Protein AF-A0A9E2LKK1-F1 (afdb_monomer_lite)

Foldseek 3Di:
DVVVVVVVVLLVVLLVLLCVLLVHDFDPLLSSQLQEDPALCVVVVHHHLQVLLVLLLVLLLVLQLVVVCLVPVPDDPVVSVVSSVVLLDLVNQLVLLVVSVNVSSHDDDPPCVPPHSRSSSSSSSSLSRQCVGPHSVSSNVSCCVSPSDPDDQDFPPNVFDVVLLVVLVVVPDVQAQQFLLLLLQLLLQVPPDDSVLSVLLSVQLCVVVVHDSNDYDWLVNCLVPPLPDDLVCQCCPRRNHQDFLDPPDTGGSSVLSNQLSVLCVVVVNTGLVSLLVCVPPPVSLVSQCPRGNCVVVLSSLSSNVNSPDQLGARPDPLLVCCCCVPSVDPDDDPVVSSVVLVVNQVSVCVVVVPHGSSSVNSSSCVVSVVVD

Structure (mmCIF, N/CA/C/O backbone):
data_AF-A0A9E2LKK1-F1
#
_entry.id   AF-A0A9E2LKK1-F1
#
loop_
_atom_site.group_PDB
_atom_site.id
_atom_site.type_symbol
_atom_site.label_atom_id
_atom_site.label_alt_id
_atom_site.label_comp_id
_atom_site.label_asym_id
_atom_site.label_entity_id
_atom_site.label_seq_id
_atom_site.pdbx_PDB_ins_code
_atom_site.Cartn_x
_atom_site.Cartn_y
_atom_site.Cartn_z
_atom_site.occupancy
_atom_site.B_iso_or_equiv
_atom_site.auth_seq_id
_atom_site.auth_comp_id
_atom_site.auth_asym_id
_atom_site.auth_atom_id
_atom_site.pdbx_PDB_model_num
ATOM 1 N N . MET A 1 1 ? 47.483 -16.712 -36.533 1.00 48.25 1 MET A N 1
ATOM 2 C CA . MET A 1 1 ? 46.687 -17.254 -35.404 1.00 48.25 1 MET A CA 1
ATOM 3 C C . MET A 1 1 ? 46.610 -16.278 -34.240 1.00 48.25 1 MET A C 1
ATOM 5 O O . MET A 1 1 ? 45.548 -16.184 -33.652 1.00 48.25 1 MET A O 1
ATOM 9 N N . THR A 1 2 ? 47.672 -15.523 -33.958 1.00 52.12 2 THR A N 1
ATOM 10 C CA . THR A 1 2 ? 47.743 -14.503 -32.901 1.00 52.12 2 THR A CA 1
ATOM 11 C C . THR A 1 2 ? 46.676 -13.407 -33.019 1.00 52.12 2 THR A C 1
ATOM 13 O O . THR A 1 2 ? 45.915 -13.259 -32.075 1.00 52.12 2 THR A O 1
ATOM 16 N N . ASN A 1 3 ? 46.506 -12.734 -34.169 1.00 53.50 3 ASN A N 1
ATOM 17 C CA . ASN A 1 3 ? 45.506 -11.648 -34.299 1.00 53.50 3 ASN A CA 1
ATOM 18 C C . ASN A 1 3 ? 44.064 -12.102 -34.002 1.00 53.50 3 ASN A C 1
ATOM 20 O O . ASN A 1 3 ? 43.394 -11.489 -33.191 1.00 53.50 3 ASN A O 1
ATOM 24 N N . LYS A 1 4 ? 43.634 -13.265 -34.517 1.00 58.94 4 LYS A N 1
ATOM 25 C CA . LYS A 1 4 ? 42.296 -13.823 -34.221 1.00 58.94 4 LYS A CA 1
ATOM 26 C C . LYS A 1 4 ? 42.073 -14.183 -32.745 1.00 58.94 4 LYS A C 1
ATOM 28 O O . LYS A 1 4 ? 40.928 -14.344 -32.335 1.00 58.94 4 LYS A O 1
ATOM 33 N N . ILE A 1 5 ? 43.140 -14.415 -31.979 1.00 56.81 5 ILE A N 1
ATOM 34 C CA . ILE A 1 5 ? 43.054 -14.680 -30.537 1.00 56.81 5 ILE A CA 1
ATOM 35 C C . ILE A 1 5 ? 42.966 -13.351 -29.781 1.00 56.81 5 ILE A C 1
ATOM 37 O O . ILE A 1 5 ? 42.130 -13.240 -28.892 1.00 56.81 5 ILE A O 1
ATOM 41 N N . PHE A 1 6 ? 43.756 -12.347 -30.174 1.00 56.59 6 PHE A N 1
ATOM 42 C CA . PHE A 1 6 ? 43.676 -10.993 -29.616 1.00 56.59 6 PHE A CA 1
ATOM 43 C C . PHE A 1 6 ? 42.297 -10.358 -29.845 1.00 56.59 6 PHE A C 1
ATOM 45 O O . PHE A 1 6 ? 41.688 -9.920 -28.875 1.00 56.59 6 PHE A O 1
ATOM 52 N N . ASP A 1 7 ? 41.743 -10.449 -31.060 1.00 70.62 7 ASP A N 1
ATOM 53 C CA . ASP A 1 7 ? 40.401 -9.930 -31.378 1.00 70.62 7 ASP A CA 1
ATOM 54 C C . ASP A 1 7 ? 39.308 -10.605 -30.528 1.00 70.62 7 ASP A C 1
ATOM 56 O O . ASP A 1 7 ? 38.350 -9.974 -30.089 1.00 70.62 7 ASP A O 1
ATOM 60 N N . LYS A 1 8 ? 39.452 -11.909 -30.250 1.00 72.56 8 LYS A N 1
ATOM 61 C CA . LYS A 1 8 ? 38.508 -12.648 -29.395 1.00 72.56 8 LYS A CA 1
ATOM 62 C C . LYS A 1 8 ? 38.590 -12.241 -27.927 1.00 72.56 8 LYS A C 1
ATOM 64 O O . LYS A 1 8 ? 37.558 -12.223 -27.261 1.00 72.56 8 LYS A O 1
ATOM 69 N N . ILE A 1 9 ? 39.794 -11.972 -27.423 1.00 73.50 9 ILE A N 1
ATOM 70 C CA . ILE A 1 9 ? 40.001 -11.514 -26.044 1.00 73.50 9 ILE A CA 1
ATOM 71 C C . ILE A 1 9 ? 39.415 -10.108 -25.887 1.00 73.50 9 ILE A C 1
ATOM 73 O O . ILE A 1 9 ? 38.630 -9.883 -24.974 1.00 73.50 9 ILE A O 1
ATOM 77 N N . GLU A 1 10 ? 39.684 -9.211 -26.836 1.00 84.62 10 GLU A N 1
ATOM 78 C CA . GLU A 1 10 ? 39.154 -7.845 -26.817 1.00 84.62 10 GLU A CA 1
ATOM 79 C C . GLU A 1 10 ? 37.617 -7.810 -26.872 1.00 84.62 10 GLU A C 1
ATOM 81 O O . GLU A 1 10 ? 36.982 -7.103 -26.089 1.00 84.62 10 GLU A O 1
ATOM 86 N N . ILE A 1 11 ? 36.994 -8.618 -27.739 1.00 90.25 11 ILE A N 1
ATOM 87 C CA . ILE A 1 11 ? 35.528 -8.739 -27.787 1.00 90.25 11 ILE A CA 1
ATOM 88 C C . ILE A 1 11 ? 34.981 -9.280 -26.461 1.00 90.25 11 ILE A C 1
ATOM 90 O O . ILE A 1 11 ? 33.970 -8.783 -25.966 1.00 90.25 11 ILE A O 1
ATOM 94 N N . SER A 1 12 ? 35.640 -10.281 -25.870 1.00 91.62 12 SER A N 1
ATOM 95 C CA . SER A 1 12 ? 35.223 -10.840 -24.581 1.00 91.62 12 SER A CA 1
ATOM 96 C C . SER A 1 12 ? 35.245 -9.786 -23.472 1.00 91.62 12 SER A C 1
ATOM 98 O O . SER A 1 12 ? 34.306 -9.725 -22.679 1.00 91.62 12 SER A O 1
ATOM 100 N N . ASP A 1 13 ? 36.274 -8.941 -23.427 1.00 94.19 13 ASP A N 1
ATOM 101 C CA . ASP A 1 13 ? 36.394 -7.878 -22.427 1.00 94.19 13 ASP A CA 1
ATOM 102 C C . ASP A 1 13 ? 35.301 -6.814 -22.607 1.00 94.19 13 ASP A C 1
ATOM 104 O O . ASP A 1 13 ? 34.642 -6.425 -21.639 1.00 94.19 13 ASP A O 1
ATOM 108 N N . LYS A 1 14 ? 35.022 -6.406 -23.852 1.00 96.31 14 LYS A N 1
ATOM 109 C CA . LYS A 1 14 ? 33.930 -5.471 -24.168 1.00 96.31 14 LYS A CA 1
ATOM 110 C C . LYS A 1 14 ? 32.557 -6.027 -23.774 1.00 96.31 14 LYS A C 1
ATOM 112 O O . LYS A 1 14 ? 31.731 -5.293 -23.231 1.00 96.31 14 LYS A O 1
ATOM 117 N N . LEU A 1 15 ? 32.315 -7.324 -23.975 1.00 96.94 15 LEU A N 1
ATOM 118 C CA . LEU A 1 15 ? 31.080 -7.975 -23.526 1.00 96.94 15 LEU A CA 1
ATOM 119 C C . LEU A 1 15 ? 30.960 -8.008 -21.996 1.00 96.94 15 LEU A C 1
ATOM 121 O O . LEU A 1 15 ? 29.873 -7.773 -21.473 1.00 96.94 15 LEU A O 1
ATOM 125 N N . CYS A 1 16 ? 32.055 -8.236 -21.265 1.00 96.12 16 CYS A N 1
ATOM 126 C CA . CYS A 1 16 ? 32.051 -8.128 -19.803 1.00 96.12 16 CYS A CA 1
ATOM 127 C C . CYS A 1 16 ? 31.643 -6.720 -19.347 1.00 96.12 16 CYS A C 1
ATOM 129 O O . CYS A 1 16 ? 30.754 -6.585 -18.508 1.00 96.12 16 CYS A O 1
ATOM 131 N N . MET A 1 17 ? 32.211 -5.678 -19.962 1.00 97.44 17 MET A N 1
ATOM 132 C CA . MET A 1 17 ? 31.844 -4.288 -19.667 1.00 97.44 17 MET A CA 1
ATOM 133 C C . MET A 1 17 ? 30.370 -3.994 -19.972 1.00 97.44 17 MET A C 1
ATOM 135 O O . MET A 1 17 ? 29.705 -3.312 -19.192 1.00 97.44 17 MET A O 1
ATOM 139 N N . LEU A 1 18 ? 29.839 -4.537 -21.073 1.00 97.88 18 LEU A N 1
ATOM 140 C CA . LEU A 1 18 ? 28.415 -4.450 -21.391 1.00 97.88 18 LEU A CA 1
ATOM 141 C C . LEU A 1 18 ? 27.561 -5.101 -20.293 1.00 97.88 18 LEU A C 1
ATOM 143 O O . LEU A 1 18 ? 26.588 -4.501 -19.843 1.00 97.88 18 LEU A O 1
ATOM 147 N N . TYR A 1 19 ? 27.909 -6.304 -19.831 1.00 97.81 19 TYR A N 1
ATOM 148 C CA . TYR A 1 19 ? 27.142 -6.980 -18.781 1.00 97.81 19 TYR A CA 1
ATOM 149 C C . TYR A 1 19 ? 27.212 -6.258 -17.435 1.00 97.81 19 TYR A C 1
ATOM 151 O O . TYR A 1 19 ? 26.204 -6.226 -16.733 1.00 97.81 19 TYR A O 1
ATOM 159 N N . ASP A 1 20 ? 28.338 -5.632 -17.094 1.00 96.75 20 ASP A N 1
ATOM 160 C CA . ASP A 1 20 ? 28.449 -4.785 -15.901 1.00 96.75 20 ASP A CA 1
ATOM 161 C C . ASP A 1 20 ? 27.571 -3.530 -16.032 1.00 96.75 20 ASP A C 1
ATOM 163 O O . ASP A 1 20 ? 26.837 -3.152 -15.108 1.00 96.75 20 ASP A O 1
ATOM 167 N N . PHE A 1 21 ? 27.574 -2.914 -17.217 1.00 97.44 21 PHE A N 1
ATOM 168 C CA . PHE A 1 21 ? 26.722 -1.771 -17.524 1.00 97.44 21 PHE A CA 1
ATOM 169 C C . PHE A 1 21 ? 25.231 -2.125 -17.443 1.00 97.44 21 PHE A C 1
ATOM 171 O O . PHE A 1 21 ? 24.461 -1.399 -16.810 1.00 97.44 21 PHE A O 1
ATOM 178 N N . ILE A 1 22 ? 24.818 -3.269 -17.991 1.00 97.12 22 ILE A N 1
ATOM 179 C CA . ILE A 1 22 ? 23.436 -3.761 -17.924 1.00 97.12 22 ILE A CA 1
ATOM 180 C C . ILE A 1 22 ? 23.086 -4.196 -16.489 1.00 97.12 22 ILE A C 1
ATOM 182 O O . ILE A 1 22 ? 22.057 -3.796 -15.942 1.00 97.12 22 ILE A O 1
ATOM 186 N N . GLY A 1 23 ? 23.986 -4.911 -15.815 1.00 96.31 23 GLY A N 1
ATOM 187 C CA . GLY A 1 23 ? 23.804 -5.524 -14.493 1.00 96.31 23 GLY A CA 1
ATOM 188 C C . GLY A 1 23 ? 23.333 -6.984 -14.533 1.00 96.31 23 GLY A C 1
ATOM 189 O O . GLY A 1 23 ? 23.071 -7.566 -13.484 1.00 96.31 23 GLY A O 1
ATOM 190 N N . HIS A 1 24 ? 23.193 -7.572 -15.722 1.00 95.69 24 HIS A N 1
ATOM 191 C CA . HIS A 1 24 ? 22.858 -8.981 -15.937 1.00 95.69 24 HIS A CA 1
ATOM 192 C C . HIS A 1 24 ? 23.304 -9.431 -17.336 1.00 95.69 24 HIS A C 1
ATOM 194 O O . HIS A 1 24 ? 23.601 -8.608 -18.203 1.00 95.69 24 HIS A O 1
ATOM 200 N N . LYS A 1 25 ? 23.346 -10.751 -17.563 1.00 96.56 25 LYS A N 1
ATOM 201 C CA . LYS A 1 25 ? 23.643 -11.317 -18.884 1.00 96.56 25 LYS A CA 1
ATOM 202 C C . LYS A 1 25 ? 22.411 -11.314 -19.784 1.00 96.56 25 LYS A C 1
ATOM 204 O O . LYS A 1 25 ? 21.323 -11.690 -19.352 1.00 96.56 25 LYS A O 1
ATOM 209 N N . ILE A 1 26 ? 22.643 -10.976 -21.045 1.00 97.81 26 ILE A N 1
ATOM 210 C CA . ILE A 1 26 ? 21.700 -11.092 -22.162 1.00 97.81 26 ILE A CA 1
ATOM 211 C C . ILE A 1 26 ? 22.233 -12.127 -23.165 1.00 97.81 26 ILE A C 1
ATOM 213 O O . ILE A 1 26 ? 23.368 -12.585 -23.025 1.00 97.81 26 ILE A O 1
ATOM 217 N N . ARG A 1 27 ? 21.434 -12.513 -24.166 1.00 97.25 27 ARG A N 1
ATOM 218 C CA . ARG A 1 27 ? 21.837 -13.512 -25.169 1.00 97.25 27 ARG A CA 1
ATOM 219 C C . ARG A 1 27 ? 23.096 -13.051 -25.918 1.00 97.25 27 ARG A C 1
ATOM 221 O O . ARG A 1 27 ? 23.139 -11.913 -26.377 1.00 97.25 27 ARG A O 1
ATOM 228 N N . ASP A 1 28 ? 24.106 -13.915 -26.032 1.00 94.31 28 ASP A N 1
ATOM 229 C CA . ASP A 1 28 ? 25.452 -13.541 -26.509 1.00 94.31 28 ASP A CA 1
ATOM 230 C C . ASP A 1 28 ? 25.464 -12.909 -27.913 1.00 94.31 28 ASP A C 1
ATOM 232 O O . ASP A 1 28 ? 26.212 -11.969 -28.177 1.00 94.31 28 ASP A O 1
ATOM 236 N N . ASP A 1 29 ? 24.609 -13.392 -28.816 1.00 95.19 29 ASP A N 1
ATOM 237 C CA . ASP A 1 29 ? 24.471 -12.860 -30.174 1.00 95.19 29 ASP A CA 1
ATOM 238 C C . ASP A 1 29 ? 23.877 -11.445 -30.181 1.00 95.19 29 ASP A C 1
ATOM 240 O O . ASP A 1 29 ? 24.383 -10.565 -30.880 1.00 95.19 29 ASP A O 1
ATOM 244 N N . TYR A 1 30 ? 22.848 -11.194 -29.371 1.00 97.94 30 TYR A N 1
ATOM 245 C CA . TYR A 1 30 ? 22.290 -9.857 -29.191 1.00 97.94 30 TYR A CA 1
ATOM 246 C C . TYR A 1 30 ? 23.262 -8.928 -28.469 1.00 97.94 30 TYR A C 1
ATOM 248 O O . TYR A 1 30 ? 23.355 -7.764 -28.844 1.00 97.94 30 TYR A O 1
ATOM 256 N N . ALA A 1 31 ? 24.022 -9.439 -27.496 1.00 97.44 31 ALA A N 1
ATOM 257 C CA . ALA A 1 31 ? 25.044 -8.680 -26.785 1.00 97.44 31 ALA A CA 1
ATOM 258 C C . ALA A 1 31 ? 26.074 -8.106 -27.763 1.00 97.44 31 ALA A C 1
ATOM 260 O O . ALA A 1 31 ? 26.221 -6.888 -27.853 1.00 97.44 31 ALA A O 1
ATOM 261 N N . LEU A 1 32 ? 26.700 -8.973 -28.565 1.00 97.25 32 LEU A N 1
ATOM 262 C CA . LEU A 1 32 ? 27.693 -8.566 -29.556 1.00 97.25 32 LEU A CA 1
ATOM 263 C C . LEU A 1 32 ? 27.092 -7.641 -30.621 1.00 97.25 32 LEU A C 1
ATOM 265 O O . LEU A 1 32 ? 27.666 -6.598 -30.926 1.00 97.25 32 LEU A O 1
ATOM 269 N N . THR A 1 33 ? 25.918 -7.989 -31.153 1.00 97.62 33 THR A N 1
ATOM 270 C CA . THR A 1 33 ? 25.253 -7.182 -32.187 1.00 97.62 33 THR A CA 1
ATOM 271 C C . THR A 1 33 ? 24.908 -5.784 -31.666 1.00 97.62 33 THR A C 1
ATOM 273 O O . THR A 1 33 ? 25.090 -4.808 -32.386 1.00 97.62 33 THR A O 1
ATOM 276 N N . SER A 1 34 ? 24.464 -5.661 -30.408 1.00 97.81 34 SER A N 1
ATOM 277 C CA . SER A 1 34 ? 24.013 -4.387 -29.826 1.00 97.81 34 SER A CA 1
ATOM 278 C C . SER A 1 34 ? 25.113 -3.344 -29.633 1.00 97.81 34 SER A C 1
ATOM 280 O O . SER A 1 34 ? 24.807 -2.158 -29.599 1.00 97.81 34 SER A O 1
ATOM 282 N N . ILE A 1 35 ? 26.374 -3.776 -29.531 1.00 96.50 35 ILE A N 1
ATOM 283 C CA . ILE A 1 35 ? 27.544 -2.897 -29.375 1.00 96.50 35 ILE A CA 1
ATOM 284 C C . ILE A 1 35 ? 28.335 -2.727 -30.678 1.00 96.50 35 ILE A C 1
ATOM 286 O O . ILE A 1 35 ? 29.380 -2.078 -30.676 1.00 96.50 35 ILE A O 1
ATOM 290 N N . THR A 1 36 ? 27.869 -3.325 -31.780 1.00 95.62 36 THR A N 1
ATOM 291 C CA . THR A 1 36 ? 28.551 -3.294 -33.077 1.00 95.62 36 THR A CA 1
ATOM 292 C C . THR A 1 36 ? 27.994 -2.187 -33.963 1.00 95.62 36 THR A C 1
ATOM 294 O O . THR A 1 36 ? 26.907 -2.317 -34.534 1.00 95.62 36 THR A O 1
ATOM 297 N N . CYS A 1 37 ? 28.762 -1.108 -34.136 1.00 93.56 37 CYS A N 1
ATOM 298 C CA . CYS A 1 37 ? 28.385 -0.000 -35.011 1.00 93.56 37 CYS A CA 1
ATOM 299 C C . CYS A 1 37 ? 28.286 -0.449 -36.473 1.00 93.56 37 CYS A C 1
ATOM 301 O O . CYS A 1 37 ? 29.029 -1.317 -36.928 1.00 93.56 37 CYS A O 1
ATOM 303 N N . SER A 1 38 ? 27.391 0.178 -37.239 1.00 90.62 38 SER A N 1
ATOM 304 C CA . SER A 1 38 ? 27.139 -0.177 -38.644 1.00 90.62 38 SER A CA 1
ATOM 305 C C . SER A 1 38 ? 28.394 -0.130 -39.530 1.00 90.62 38 SER A C 1
ATOM 307 O O . SER A 1 38 ? 28.585 -0.995 -40.376 1.00 90.62 38 SER A O 1
ATOM 309 N N . SER A 1 39 ? 29.259 0.860 -39.323 1.00 87.88 39 SER A N 1
ATOM 310 C CA . SER A 1 39 ? 30.572 1.041 -39.963 1.00 87.88 39 SER A CA 1
ATOM 311 C C . SER A 1 39 ? 31.501 -0.147 -39.711 1.00 87.88 39 SER A C 1
ATOM 313 O O . SER A 1 39 ? 31.941 -0.786 -40.665 1.00 87.88 39 SER A O 1
ATOM 315 N N . TYR A 1 40 ? 31.716 -0.488 -38.439 1.00 90.50 40 TYR A N 1
ATOM 316 C CA . TYR A 1 40 ? 32.507 -1.647 -38.028 1.00 90.50 40 TYR A CA 1
ATOM 317 C C . TYR A 1 40 ? 31.913 -2.947 -38.587 1.00 90.50 40 TYR A C 1
ATOM 319 O O . TYR A 1 40 ? 32.618 -3.771 -39.165 1.00 90.50 40 TYR A O 1
ATOM 327 N N . GLY A 1 41 ? 30.591 -3.115 -38.482 1.00 89.88 41 GLY A N 1
ATOM 328 C CA . GLY A 1 41 ? 29.886 -4.281 -39.010 1.00 89.88 41 GLY A CA 1
ATOM 329 C C . GLY A 1 41 ? 30.074 -4.462 -40.516 1.00 89.88 41 GLY A C 1
ATOM 330 O O . GLY A 1 41 ? 30.316 -5.576 -40.975 1.00 89.88 41 GLY A O 1
ATOM 331 N N . ASN A 1 42 ? 30.041 -3.367 -41.279 1.00 88.56 42 ASN A N 1
ATOM 332 C CA . ASN A 1 42 ? 30.268 -3.387 -42.723 1.00 88.56 42 ASN A CA 1
ATOM 333 C C . ASN A 1 42 ? 31.719 -3.736 -43.083 1.00 88.56 42 ASN A C 1
ATOM 335 O O . ASN A 1 42 ? 31.939 -4.525 -43.999 1.00 88.56 42 ASN A O 1
ATOM 339 N N . GLU A 1 43 ? 32.705 -3.181 -42.372 1.00 88.88 43 GLU A N 1
ATOM 340 C CA . GLU A 1 43 ? 34.128 -3.464 -42.615 1.00 88.88 43 GLU A CA 1
ATOM 341 C C . GLU A 1 43 ? 34.488 -4.920 -42.294 1.00 88.88 43 GLU A C 1
ATOM 343 O O . GLU A 1 43 ? 35.195 -5.582 -43.056 1.00 88.88 43 GLU A O 1
ATOM 348 N N . HIS A 1 44 ? 33.957 -5.440 -41.188 1.00 88.56 44 HIS A N 1
ATOM 349 C CA . HIS A 1 44 ? 34.261 -6.782 -40.700 1.00 88.56 44 HIS A CA 1
ATOM 350 C C . HIS A 1 44 ? 33.269 -7.857 -41.177 1.00 88.56 44 HIS A C 1
ATOM 352 O O . HIS A 1 44 ? 33.445 -9.033 -40.852 1.00 88.56 44 HIS A O 1
ATOM 358 N N . ASN A 1 45 ? 32.258 -7.479 -41.969 1.00 89.50 45 ASN A N 1
ATOM 359 C CA . ASN A 1 45 ? 31.187 -8.347 -42.468 1.00 89.50 45 ASN A CA 1
ATOM 360 C C . ASN A 1 45 ? 30.478 -9.134 -41.344 1.00 89.50 45 ASN A C 1
ATOM 362 O O . ASN A 1 45 ? 30.313 -10.355 -41.413 1.00 89.50 45 ASN A O 1
ATOM 366 N N . VAL A 1 46 ? 30.085 -8.419 -40.288 1.00 91.81 46 VAL A N 1
ATOM 367 C CA . VAL A 1 46 ? 29.346 -8.941 -39.128 1.00 91.81 46 VAL A CA 1
ATOM 368 C C . VAL A 1 46 ? 28.038 -8.174 -38.928 1.00 91.81 46 VAL A C 1
ATOM 370 O O . VAL A 1 46 ? 27.865 -7.064 -39.432 1.00 91.81 46 VAL A O 1
ATOM 373 N N . LEU A 1 47 ? 27.095 -8.773 -38.194 1.00 93.38 47 LEU A N 1
ATOM 374 C CA . LEU A 1 47 ? 25.829 -8.116 -37.867 1.00 93.38 47 LEU A CA 1
ATOM 375 C C . LEU A 1 47 ? 26.074 -6.857 -37.032 1.00 93.38 47 LEU A C 1
ATOM 377 O O . LEU A 1 47 ? 26.913 -6.852 -36.134 1.00 93.38 47 LEU A O 1
ATOM 381 N N . ASN A 1 48 ? 25.310 -5.810 -37.328 1.00 94.25 48 ASN A N 1
ATOM 382 C CA . ASN A 1 48 ? 25.387 -4.533 -36.637 1.00 94.25 48 ASN A CA 1
ATOM 383 C C . ASN A 1 48 ? 24.095 -4.219 -35.875 1.00 94.25 48 ASN A C 1
ATOM 385 O O . ASN A 1 48 ? 23.063 -4.878 -36.025 1.00 94.25 48 ASN A O 1
ATOM 389 N N . GLN A 1 49 ? 24.176 -3.172 -35.071 1.00 95.75 49 GLN A N 1
ATOM 390 C CA . GLN A 1 49 ? 23.147 -2.750 -34.137 1.00 95.75 49 GLN A CA 1
ATOM 391 C C . GLN A 1 49 ? 21.862 -2.190 -34.768 1.00 95.75 49 GLN A C 1
ATOM 393 O O . GLN A 1 49 ? 20.863 -2.099 -34.061 1.00 95.75 49 GLN A O 1
ATOM 398 N N . ASP A 1 50 ? 21.831 -1.836 -36.058 1.00 95.44 50 ASP A N 1
ATOM 399 C CA . ASP A 1 50 ? 20.751 -1.018 -36.638 1.00 95.44 50 ASP A CA 1
ATOM 400 C C . ASP A 1 50 ? 19.369 -1.688 -36.521 1.00 95.44 50 ASP A C 1
ATOM 402 O O . ASP A 1 50 ? 18.381 -1.048 -36.160 1.00 95.44 50 ASP A O 1
ATOM 406 N N . ALA A 1 51 ? 19.285 -3.001 -36.756 1.00 96.81 51 ALA A N 1
ATOM 407 C CA . ALA A 1 51 ? 18.026 -3.736 -36.617 1.00 96.81 51 ALA A CA 1
ATOM 408 C C . ALA A 1 51 ? 17.567 -3.843 -35.150 1.00 96.81 51 ALA A C 1
ATOM 410 O O . ALA A 1 51 ? 16.374 -3.727 -34.864 1.00 96.81 51 ALA A O 1
ATOM 411 N N . LEU A 1 52 ? 18.505 -4.037 -34.215 1.00 97.38 52 LEU A N 1
ATOM 412 C CA . LEU A 1 52 ? 18.203 -4.050 -32.780 1.00 97.38 52 LEU A CA 1
ATOM 413 C C . LEU A 1 52 ? 17.813 -2.661 -32.275 1.00 97.38 52 LEU A C 1
ATOM 415 O O . LEU A 1 52 ? 16.942 -2.564 -31.415 1.00 97.38 52 LEU A O 1
ATOM 419 N N . ALA A 1 53 ? 18.404 -1.601 -32.824 1.00 97.44 53 ALA A N 1
ATOM 420 C CA . ALA A 1 53 ? 18.066 -0.226 -32.486 1.00 97.44 53 ALA A CA 1
ATOM 421 C C . ALA A 1 53 ? 16.614 0.097 -32.848 1.00 97.44 53 ALA A C 1
ATOM 423 O O . ALA A 1 53 ? 15.901 0.660 -32.027 1.00 97.44 53 ALA A O 1
ATOM 424 N N . ILE A 1 54 ? 16.120 -0.367 -34.003 1.00 97.00 54 ILE A N 1
ATOM 425 C CA . ILE A 1 54 ? 14.699 -0.226 -34.368 1.00 97.00 54 ILE A CA 1
ATOM 426 C C . ILE A 1 54 ? 13.791 -0.911 -33.335 1.00 97.00 54 ILE A C 1
ATOM 428 O O . ILE A 1 54 ? 12.764 -0.352 -32.948 1.00 97.00 54 ILE A O 1
ATOM 432 N N . VAL A 1 55 ? 14.153 -2.113 -32.872 1.00 97.94 55 VAL A N 1
ATOM 433 C CA . VAL A 1 55 ? 13.408 -2.799 -31.800 1.00 97.94 55 VAL A CA 1
ATOM 434 C C . VAL A 1 55 ? 13.450 -1.974 -30.513 1.00 97.94 55 VAL A C 1
ATOM 436 O O . VAL A 1 55 ? 12.413 -1.763 -29.888 1.00 97.94 55 VAL A O 1
ATOM 439 N N . GLY A 1 56 ? 14.631 -1.485 -30.140 1.00 97.88 56 GLY A N 1
ATOM 440 C CA . GLY A 1 56 ? 14.853 -0.636 -28.976 1.00 97.88 56 GLY A CA 1
ATOM 441 C C . GLY A 1 56 ? 14.005 0.627 -28.969 1.00 97.88 56 GLY A C 1
ATOM 442 O O . GLY A 1 56 ? 13.321 0.881 -27.986 1.00 97.88 56 GLY A O 1
ATOM 443 N N . ASP A 1 57 ? 13.986 1.365 -30.074 1.00 95.19 57 ASP A N 1
ATOM 444 C CA . ASP A 1 57 ? 13.155 2.554 -30.293 1.00 95.19 57 ASP A CA 1
ATOM 445 C C . ASP A 1 57 ? 11.661 2.253 -30.037 1.00 95.19 57 ASP A C 1
ATOM 447 O O . ASP A 1 57 ? 11.000 2.924 -29.242 1.00 95.19 57 ASP A O 1
ATOM 451 N N . HIS A 1 58 ? 11.128 1.147 -30.567 1.00 96.44 58 HIS A N 1
ATOM 452 C CA . HIS A 1 58 ? 9.736 0.753 -30.299 1.00 96.44 58 HIS A CA 1
ATOM 453 C C . HIS A 1 58 ? 9.491 0.356 -28.835 1.00 96.44 58 HIS A C 1
ATOM 455 O O . HIS A 1 58 ? 8.416 0.623 -28.287 1.00 96.44 58 HIS A O 1
ATOM 461 N N . VAL A 1 59 ? 10.471 -0.272 -28.185 1.00 97.00 59 VAL A N 1
ATOM 462 C CA . VAL A 1 59 ? 10.397 -0.611 -26.758 1.00 97.00 59 VAL A CA 1
ATOM 463 C C . VAL A 1 59 ? 10.422 0.657 -25.902 1.00 97.00 59 VAL A C 1
ATOM 465 O O . VAL A 1 59 ? 9.604 0.782 -24.993 1.00 97.00 59 VAL A O 1
ATOM 468 N N . ILE A 1 60 ? 11.285 1.628 -26.216 1.00 95.25 60 ILE A N 1
ATOM 469 C CA . ILE A 1 60 ? 11.335 2.934 -25.544 1.00 95.25 60 ILE A CA 1
ATOM 470 C C . ILE A 1 60 ? 9.987 3.642 -25.693 1.00 95.25 60 ILE A C 1
ATOM 472 O O . ILE A 1 60 ? 9.419 4.076 -24.689 1.00 95.25 60 ILE A O 1
ATOM 476 N N . LYS A 1 61 ? 9.419 3.687 -26.907 1.00 92.19 61 LYS A N 1
ATOM 477 C CA . LYS A 1 61 ? 8.063 4.206 -27.163 1.00 92.19 61 LYS A CA 1
ATOM 478 C C . LYS A 1 61 ? 7.027 3.575 -26.252 1.00 92.19 61 LYS A C 1
ATOM 480 O O . LYS A 1 61 ? 6.259 4.293 -25.608 1.00 92.19 61 LYS A O 1
ATOM 485 N N . LEU A 1 62 ? 7.000 2.246 -26.185 1.00 93.06 62 LEU A N 1
ATOM 486 C CA . LEU A 1 62 ? 6.057 1.524 -25.340 1.00 93.06 62 LEU A CA 1
ATOM 487 C C . LEU A 1 62 ? 6.230 1.911 -23.868 1.00 93.06 62 LEU A C 1
ATOM 489 O O . LEU A 1 62 ? 5.254 2.319 -23.246 1.00 93.06 62 LEU A O 1
ATOM 493 N N . ILE A 1 63 ? 7.457 1.852 -23.343 1.00 92.25 63 ILE A N 1
ATOM 494 C CA . ILE A 1 63 ? 7.769 2.143 -21.936 1.00 92.25 63 ILE A CA 1
ATOM 495 C C . ILE A 1 63 ? 7.396 3.584 -21.569 1.00 92.25 63 ILE A C 1
ATOM 497 O O . ILE A 1 63 ? 6.717 3.822 -20.569 1.00 92.25 63 ILE A O 1
ATOM 501 N N . VAL A 1 64 ? 7.812 4.562 -22.376 1.00 89.31 64 VAL A N 1
ATOM 502 C CA . VAL A 1 64 ? 7.570 5.984 -22.096 1.00 89.31 64 VAL A CA 1
ATOM 503 C C . VAL A 1 64 ? 6.077 6.288 -22.141 1.00 89.31 64 VAL A C 1
ATOM 505 O O . VAL A 1 64 ? 5.553 6.942 -21.236 1.00 89.31 64 VAL A O 1
ATOM 508 N N . THR A 1 65 ? 5.368 5.794 -23.159 1.00 88.50 65 THR A N 1
ATOM 509 C CA . THR A 1 65 ? 3.928 6.048 -23.295 1.00 88.50 65 THR A CA 1
ATOM 510 C C . THR A 1 65 ? 3.122 5.344 -22.207 1.00 88.50 65 THR A C 1
ATOM 512 O O . THR A 1 65 ? 2.234 5.972 -21.623 1.00 88.50 65 THR A O 1
ATOM 515 N N . SER A 1 66 ? 3.463 4.096 -21.859 1.00 85.75 66 SER A N 1
ATOM 516 C CA . SER A 1 66 ? 2.798 3.363 -20.780 1.00 85.75 66 SER A CA 1
ATOM 517 C C . SER A 1 66 ? 3.025 4.027 -19.428 1.00 85.75 66 SER A C 1
ATOM 519 O O . SER A 1 66 ? 2.058 4.245 -18.701 1.00 85.75 66 SER A O 1
ATOM 521 N N . ASN A 1 67 ? 4.262 4.413 -19.105 1.00 80.62 67 ASN A N 1
ATOM 522 C CA . ASN A 1 67 ? 4.573 5.056 -17.827 1.00 80.62 67 ASN A CA 1
ATOM 523 C C . ASN A 1 67 ? 3.887 6.413 -17.696 1.00 80.62 67 ASN A C 1
ATOM 525 O O . ASN A 1 67 ? 3.303 6.717 -16.657 1.00 80.62 67 ASN A O 1
ATOM 529 N N . THR A 1 68 ? 3.894 7.202 -18.769 1.00 81.56 68 THR A N 1
ATOM 530 C CA . THR A 1 68 ? 3.237 8.512 -18.792 1.00 81.56 68 THR A CA 1
ATOM 531 C C . THR A 1 68 ? 1.730 8.383 -18.555 1.00 81.56 68 THR A C 1
ATOM 533 O O . THR A 1 68 ? 1.163 9.104 -17.733 1.00 81.56 68 THR A O 1
ATOM 536 N N . TYR A 1 69 ? 1.077 7.439 -19.237 1.00 82.88 69 TYR A N 1
ATOM 537 C CA . TYR A 1 69 ? -0.359 7.215 -19.087 1.00 82.88 69 TYR A CA 1
ATOM 538 C C . TYR A 1 69 ? -0.725 6.626 -17.718 1.00 82.88 69 TYR A C 1
ATOM 540 O O . TYR A 1 69 ? -1.722 7.022 -17.119 1.00 82.88 69 TYR A O 1
ATOM 548 N N . GLN A 1 70 ? 0.090 5.711 -17.185 1.00 73.81 70 GLN A N 1
ATOM 549 C CA . GLN A 1 70 ? -0.111 5.165 -15.840 1.00 73.81 70 GLN A CA 1
ATOM 550 C C . GLN A 1 70 ? -0.008 6.248 -14.759 1.00 73.81 70 GLN A C 1
ATOM 552 O O . GLN A 1 70 ? -0.785 6.236 -13.803 1.00 73.81 70 GLN A O 1
ATOM 557 N N . TYR A 1 71 ? 0.906 7.209 -14.919 1.00 71.81 71 TYR A N 1
ATOM 558 C CA . TYR A 1 71 ? 1.069 8.303 -13.964 1.00 71.81 71 TYR A CA 1
ATOM 559 C C . TYR A 1 71 ? -0.132 9.261 -13.961 1.00 71.81 71 TYR A C 1
ATOM 561 O O . TYR A 1 71 ? -0.582 9.703 -12.899 1.00 71.81 71 TYR A O 1
ATOM 569 N N . ASN A 1 72 ? -0.686 9.550 -15.141 1.00 71.69 72 ASN A N 1
ATOM 570 C CA . ASN A 1 72 ? -1.857 10.401 -15.313 1.00 71.69 72 ASN A CA 1
ATOM 571 C C . ASN A 1 72 ? -2.801 9.814 -16.372 1.00 71.69 72 ASN A C 1
ATOM 573 O O . ASN A 1 72 ? -2.635 10.053 -17.563 1.00 71.69 72 ASN A O 1
ATOM 577 N N . ASN A 1 73 ? -3.843 9.106 -15.931 1.00 71.69 73 ASN A N 1
ATOM 578 C CA . ASN A 1 73 ? -4.836 8.483 -16.817 1.00 71.69 73 ASN A CA 1
ATOM 579 C C . ASN A 1 73 ? -5.703 9.490 -17.600 1.00 71.69 73 ASN A C 1
ATOM 581 O O . ASN A 1 73 ? -6.409 9.102 -18.526 1.00 71.69 73 ASN A O 1
ATOM 585 N N . SER A 1 74 ? -5.658 10.771 -17.226 1.00 75.44 74 SER A N 1
ATOM 586 C CA . SER A 1 74 ? -6.384 11.868 -17.869 1.00 75.44 74 SER A CA 1
ATOM 587 C C . SER A 1 74 ? -5.478 12.690 -18.790 1.00 75.44 74 SER A C 1
ATOM 589 O O . SER A 1 74 ? -5.876 13.753 -19.268 1.00 75.44 74 SER A O 1
ATOM 591 N N . ILE A 1 75 ? -4.243 12.232 -19.027 1.00 80.38 75 ILE A N 1
ATOM 592 C CA . ILE A 1 75 ? -3.295 12.925 -19.891 1.00 80.38 75 ILE A CA 1
ATOM 593 C C . ILE A 1 75 ? -3.793 12.951 -21.340 1.00 80.38 75 ILE A C 1
ATOM 595 O O . ILE A 1 75 ? -4.286 11.958 -21.880 1.00 80.38 75 ILE A O 1
ATOM 599 N N . SER A 1 76 ? -3.656 14.101 -21.999 1.00 85.00 76 SER A N 1
ATOM 600 C CA . SER A 1 76 ? -4.057 14.224 -23.396 1.00 85.00 76 SER A CA 1
ATOM 601 C C . SER A 1 76 ? -3.067 13.510 -24.320 1.00 85.00 76 SER A C 1
ATOM 603 O O . SER A 1 76 ? -1.869 13.419 -24.043 1.00 85.00 76 SER A O 1
ATOM 605 N N . ARG A 1 77 ? -3.539 13.080 -25.497 1.00 86.12 77 ARG A N 1
ATOM 606 C CA . ARG A 1 77 ? -2.668 12.538 -26.556 1.00 86.12 77 ARG A CA 1
ATOM 607 C C . ARG A 1 77 ? -1.505 13.481 -26.894 1.00 86.12 77 ARG A C 1
ATOM 609 O O . ARG A 1 77 ? -0.398 13.016 -27.157 1.00 86.12 77 ARG A O 1
ATOM 616 N N . LYS A 1 78 ? -1.759 14.796 -26.904 1.00 86.81 78 LYS A N 1
ATOM 617 C CA . LYS A 1 78 ? -0.743 15.816 -27.193 1.00 86.81 78 LYS A CA 1
ATOM 618 C C . LYS A 1 78 ? 0.353 15.807 -26.129 1.00 86.81 78 LYS A C 1
ATOM 620 O O . LYS A 1 78 ? 1.527 15.849 -26.475 1.00 86.81 78 LYS A O 1
ATOM 625 N N . ASP A 1 79 ? -0.022 15.698 -24.862 1.00 82.88 79 ASP A N 1
ATOM 626 C CA . ASP A 1 79 ? 0.933 15.723 -23.755 1.00 82.88 79 ASP A CA 1
ATOM 627 C C . ASP A 1 79 ? 1.767 14.439 -23.688 1.00 82.88 79 ASP A C 1
ATOM 629 O O . ASP A 1 79 ? 2.977 14.527 -23.495 1.00 82.88 79 ASP A O 1
ATOM 633 N N . ILE A 1 80 ? 1.175 13.268 -23.969 1.00 83.56 80 ILE A N 1
ATOM 634 C CA . ILE A 1 80 ? 1.941 12.019 -24.152 1.00 83.56 80 ILE A CA 1
ATOM 635 C C . ILE A 1 80 ? 2.988 12.200 -25.257 1.00 83.56 80 ILE A C 1
ATOM 637 O O . ILE A 1 80 ? 4.156 11.870 -25.064 1.00 83.56 80 ILE A O 1
ATOM 641 N N . SER A 1 81 ? 2.585 12.764 -26.403 1.00 83.19 81 SER A N 1
ATOM 642 C CA . SER A 1 81 ? 3.498 13.019 -27.522 1.00 83.19 81 SER A CA 1
ATOM 643 C C . SER A 1 81 ? 4.622 13.987 -27.144 1.00 83.19 81 SER A C 1
ATOM 645 O O . SER A 1 81 ? 5.748 13.794 -27.590 1.00 83.19 81 SER A O 1
ATOM 647 N N . ASN A 1 82 ? 4.346 15.005 -26.325 1.00 84.06 82 ASN A N 1
ATOM 648 C CA . ASN A 1 82 ? 5.355 15.965 -25.871 1.00 84.06 82 ASN A CA 1
ATOM 649 C C . ASN A 1 82 ? 6.384 15.319 -24.928 1.00 84.06 82 ASN A C 1
ATOM 651 O O . ASN A 1 82 ? 7.579 15.572 -25.067 1.00 84.06 82 ASN A O 1
ATOM 655 N N . VAL A 1 83 ? 5.939 14.484 -23.978 1.00 80.75 83 VAL A N 1
ATOM 656 C CA . VAL A 1 83 ? 6.840 13.738 -23.075 1.00 80.75 83 VAL A CA 1
ATOM 657 C C . VAL A 1 83 ? 7.740 12.817 -23.890 1.00 80.75 83 VAL A C 1
ATOM 659 O O . VAL A 1 83 ? 8.962 12.850 -23.756 1.00 80.75 83 VAL A O 1
ATOM 662 N N . PHE A 1 84 ? 7.133 12.058 -24.795 1.00 79.38 84 PHE A N 1
ATOM 663 C CA . PHE A 1 84 ? 7.827 11.171 -25.713 1.00 79.38 84 PHE A CA 1
ATOM 664 C C . PHE A 1 84 ? 8.895 11.900 -26.552 1.00 79.38 84 PHE A C 1
ATOM 666 O O . PHE A 1 84 ? 10.060 11.507 -26.536 1.00 79.38 84 PHE A O 1
ATOM 673 N N . GLN A 1 85 ? 8.534 13.022 -27.186 1.00 81.38 85 GLN A N 1
ATOM 674 C CA . GLN A 1 85 ? 9.447 13.836 -28.002 1.00 81.38 85 GLN A CA 1
ATOM 675 C C . GLN A 1 85 ? 10.599 14.464 -27.215 1.00 81.38 85 GLN A C 1
ATOM 677 O O . GLN A 1 85 ? 11.558 14.925 -27.823 1.00 81.38 85 GLN A O 1
ATOM 682 N N . LYS A 1 86 ? 10.521 14.513 -25.883 1.00 83.38 86 LYS A N 1
ATOM 683 C CA . LYS A 1 86 ? 11.620 14.967 -25.026 1.00 83.38 86 LYS A CA 1
ATOM 684 C C . LYS A 1 86 ? 12.587 13.826 -24.696 1.00 83.38 86 LYS A C 1
ATOM 686 O O . LYS A 1 86 ? 13.795 14.048 -24.654 1.00 83.38 86 LYS A O 1
ATOM 691 N N . VAL A 1 87 ? 12.056 12.627 -24.451 1.00 83.38 87 VAL A N 1
ATOM 692 C CA . VAL A 1 87 ? 12.816 11.472 -23.948 1.00 83.38 87 VAL A CA 1
ATOM 693 C C . VAL A 1 87 ? 13.585 10.754 -25.060 1.00 83.38 87 VAL A C 1
ATOM 695 O O . VAL A 1 87 ? 14.772 10.493 -24.887 1.00 83.38 87 VAL A O 1
ATOM 698 N N . GLU A 1 88 ? 12.958 10.489 -26.208 1.00 82.00 88 GLU A N 1
ATOM 699 C CA . GLU A 1 88 ? 13.546 9.700 -27.312 1.00 82.00 88 GLU A CA 1
ATOM 700 C C . GLU A 1 88 ? 14.410 10.544 -28.269 1.00 82.00 88 GLU A C 1
ATOM 702 O O . GLU A 1 88 ? 14.685 10.179 -29.409 1.00 82.00 88 GLU A O 1
ATOM 707 N N . THR A 1 89 ? 14.843 11.734 -27.852 1.00 88.38 89 THR A N 1
ATOM 708 C CA . THR A 1 89 ? 15.732 12.510 -28.720 1.00 88.38 89 THR A CA 1
ATOM 709 C C . THR A 1 89 ? 17.095 11.837 -28.799 1.00 88.38 89 THR A C 1
ATOM 711 O O . THR A 1 89 ? 17.665 11.444 -27.779 1.00 88.38 89 THR A O 1
ATOM 714 N N . ASN A 1 90 ? 17.651 11.780 -30.011 1.00 88.00 90 ASN A N 1
ATOM 715 C CA . ASN A 1 90 ? 19.037 11.363 -30.229 1.00 88.00 90 ASN A CA 1
ATOM 716 C C . ASN A 1 90 ? 19.993 12.096 -29.277 1.00 88.00 90 ASN A C 1
ATOM 718 O O . ASN A 1 90 ? 20.844 11.466 -28.664 1.00 88.00 90 ASN A O 1
ATOM 722 N N . ASP A 1 91 ? 19.787 13.401 -29.079 1.00 90.00 91 ASP A N 1
ATOM 723 C CA . ASP A 1 91 ? 20.576 14.226 -28.162 1.00 90.00 91 ASP A CA 1
ATOM 724 C C . ASP A 1 91 ? 20.512 13.729 -26.709 1.00 90.00 91 ASP A C 1
ATOM 726 O O . ASP A 1 91 ? 21.508 13.780 -25.988 1.00 90.00 91 ASP A O 1
ATOM 730 N N . ASN A 1 92 ? 19.345 13.272 -26.240 1.00 91.81 92 ASN A N 1
ATOM 731 C CA . ASN A 1 92 ? 19.194 12.732 -24.890 1.00 91.81 92 ASN A CA 1
ATOM 732 C C . ASN A 1 92 ? 19.880 11.366 -24.757 1.00 91.81 92 ASN A C 1
ATOM 734 O O . ASN A 1 92 ? 20.653 11.153 -23.822 1.00 91.81 92 ASN A O 1
ATOM 738 N N . LEU A 1 93 ? 19.654 10.464 -25.714 1.00 93.62 93 LEU A N 1
ATOM 739 C CA . LEU A 1 93 ? 20.276 9.137 -25.729 1.00 93.62 93 LEU A CA 1
ATOM 740 C C . LEU A 1 93 ? 21.801 9.218 -25.880 1.00 93.62 93 LEU A C 1
ATOM 742 O O . LEU A 1 93 ? 22.531 8.463 -25.241 1.00 93.62 93 LEU A O 1
ATOM 746 N N . GLU A 1 94 ? 22.302 10.182 -26.648 1.00 92.69 94 GLU A N 1
ATOM 747 C CA . GLU A 1 94 ? 23.730 10.450 -26.769 1.00 92.69 94 GLU A CA 1
ATOM 748 C C . GLU A 1 94 ? 24.326 10.965 -25.455 1.00 92.69 94 GLU A C 1
ATOM 750 O O . GLU A 1 94 ? 25.361 10.461 -25.016 1.00 92.69 94 GLU A O 1
ATOM 755 N N . LYS A 1 95 ? 23.653 11.899 -24.768 1.00 92.50 95 LYS A N 1
ATOM 756 C CA . LYS A 1 95 ? 24.069 12.348 -23.426 1.00 92.50 95 LYS A CA 1
ATOM 757 C C . LYS A 1 95 ? 24.125 11.192 -22.431 1.00 92.50 95 LYS A C 1
ATOM 759 O O . LYS A 1 95 ? 25.046 11.144 -21.618 1.00 92.50 95 LYS A O 1
ATOM 764 N N . ILE A 1 96 ? 23.170 10.264 -22.496 1.00 93.75 96 ILE A N 1
ATOM 765 C CA . ILE A 1 96 ? 23.181 9.041 -21.684 1.00 93.75 96 ILE A CA 1
ATOM 766 C C . ILE A 1 96 ? 24.392 8.173 -22.052 1.00 93.75 96 ILE A C 1
ATOM 768 O O . ILE A 1 96 ? 25.138 7.775 -21.159 1.00 93.75 96 ILE A O 1
ATOM 772 N N . GLY A 1 97 ? 24.644 7.935 -23.341 1.00 93.38 97 GLY A N 1
ATOM 773 C CA . GLY A 1 97 ? 25.809 7.173 -23.798 1.00 93.38 97 GLY A CA 1
ATOM 774 C C . GLY A 1 97 ? 27.139 7.759 -23.309 1.00 93.38 97 GLY A C 1
ATOM 775 O O . GLY A 1 97 ? 27.975 7.033 -22.770 1.00 93.38 97 GLY A O 1
ATOM 776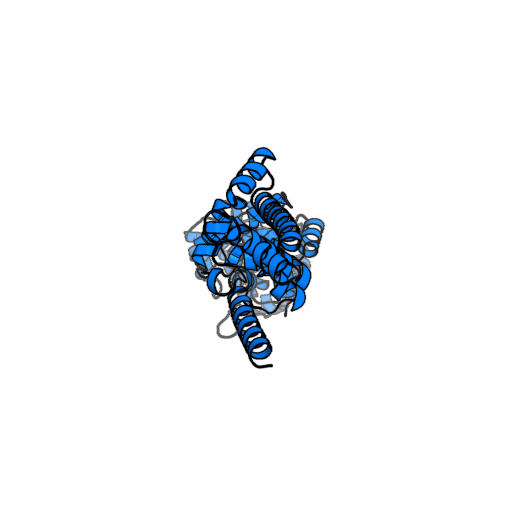 N N . ILE A 1 98 ? 27.302 9.083 -23.401 1.00 92.00 98 ILE A N 1
ATOM 777 C CA . ILE A 1 98 ? 28.480 9.803 -22.889 1.00 92.00 98 ILE A CA 1
ATOM 778 C C . ILE A 1 98 ? 28.587 9.653 -21.368 1.00 92.00 98 ILE A C 1
ATOM 780 O O . ILE A 1 98 ? 29.648 9.307 -20.856 1.00 92.00 98 ILE A O 1
ATOM 784 N N . LYS A 1 99 ? 27.486 9.865 -20.634 1.00 94.94 99 LYS A N 1
ATOM 785 C CA . LYS A 1 99 ? 27.441 9.753 -19.166 1.00 94.94 99 LYS A CA 1
ATOM 786 C C . LYS A 1 99 ? 27.944 8.394 -18.668 1.00 94.94 99 LYS A C 1
ATOM 788 O O . LYS A 1 99 ? 28.570 8.337 -17.612 1.00 94.94 99 LYS A O 1
ATOM 793 N N . PHE A 1 100 ? 27.663 7.320 -19.403 1.00 95.50 100 PHE A N 1
ATOM 794 C CA . PHE A 1 100 ? 28.062 5.958 -19.043 1.00 95.50 100 PHE A CA 1
ATOM 795 C C . PHE A 1 100 ? 29.331 5.463 -19.754 1.00 95.50 100 PHE A C 1
ATOM 797 O O . PHE A 1 100 ? 29.698 4.306 -19.575 1.00 95.50 100 PHE A O 1
ATOM 804 N N . ASN A 1 101 ? 30.030 6.326 -20.502 1.00 93.75 101 ASN A N 1
ATOM 805 C CA . ASN A 1 101 ? 31.263 6.000 -21.229 1.00 93.75 101 ASN A CA 1
ATOM 806 C C . ASN A 1 101 ? 31.133 4.752 -22.121 1.00 93.75 101 ASN A C 1
ATOM 808 O O . ASN A 1 101 ? 32.030 3.907 -22.152 1.00 93.75 101 ASN A O 1
ATOM 812 N N . ILE A 1 102 ? 30.014 4.619 -22.841 1.00 94.69 102 ILE A N 1
ATOM 813 C CA . ILE A 1 102 ? 29.739 3.404 -23.624 1.00 94.69 102 ILE A CA 1
ATOM 814 C C . ILE A 1 102 ? 30.755 3.167 -24.754 1.00 94.69 102 ILE A C 1
ATOM 816 O O . ILE A 1 102 ? 30.983 2.030 -25.163 1.00 94.69 102 ILE A O 1
ATOM 820 N N . ASP A 1 103 ? 31.440 4.231 -25.182 1.00 91.19 103 ASP A N 1
ATOM 821 C CA . ASP A 1 103 ? 32.516 4.216 -26.179 1.00 91.19 103 ASP A CA 1
ATOM 822 C C . ASP A 1 103 ? 33.627 3.203 -25.843 1.00 91.19 103 ASP A C 1
ATOM 824 O O . ASP A 1 103 ? 34.285 2.681 -26.744 1.00 91.19 103 ASP A O 1
ATOM 828 N N . LEU A 1 104 ? 33.823 2.899 -24.552 1.00 91.44 104 LEU A N 1
ATOM 829 C CA . LEU A 1 104 ? 34.828 1.941 -24.086 1.00 91.44 104 LEU A CA 1
ATOM 830 C C . LEU A 1 104 ? 34.536 0.510 -24.560 1.00 91.44 104 LEU A C 1
ATOM 832 O O . LEU A 1 104 ? 35.460 -0.250 -24.863 1.00 91.44 104 LEU A O 1
ATOM 836 N N . PHE A 1 105 ? 33.258 0.143 -24.662 1.00 94.56 105 PHE A N 1
ATOM 837 C CA . PHE A 1 105 ? 32.843 -1.210 -25.027 1.00 94.56 105 PHE A CA 1
ATOM 838 C C . PHE A 1 105 ? 32.165 -1.311 -26.394 1.00 94.56 105 PHE A C 1
ATOM 840 O O . PHE A 1 105 ? 31.951 -2.417 -26.877 1.00 94.56 105 PHE A O 1
ATOM 847 N N . MET A 1 106 ? 31.895 -0.193 -27.065 1.00 93.94 106 MET A N 1
ATOM 848 C CA . MET A 1 106 ? 31.463 -0.204 -28.462 1.00 93.94 106 MET A CA 1
ATOM 849 C C . MET A 1 106 ? 32.548 -0.778 -29.389 1.00 93.94 106 MET A C 1
ATOM 851 O O . MET A 1 106 ? 33.752 -0.610 -29.159 1.00 93.94 106 MET A O 1
ATOM 855 N N . LEU A 1 107 ? 32.108 -1.423 -30.467 1.00 92.69 107 LEU A N 1
ATOM 856 C CA . LEU A 1 107 ? 32.916 -1.769 -31.634 1.00 92.69 107 LEU A CA 1
ATOM 857 C C . LEU A 1 107 ? 32.625 -0.740 -32.728 1.00 92.69 107 LEU A C 1
ATOM 859 O O . LEU A 1 107 ? 31.521 -0.696 -33.274 1.00 92.69 107 LEU A O 1
ATOM 863 N N . TRP A 1 108 ? 33.601 0.123 -32.990 1.00 87.88 108 TRP A N 1
ATOM 864 C CA . TRP A 1 108 ? 33.492 1.283 -33.873 1.00 87.88 108 TRP A CA 1
ATOM 865 C C . TRP A 1 108 ? 34.846 1.571 -34.538 1.00 87.88 108 TRP A C 1
ATOM 867 O O . TRP A 1 108 ? 35.890 1.128 -34.058 1.00 87.88 108 TRP A O 1
ATOM 877 N N . ASN A 1 109 ? 34.824 2.319 -35.636 1.00 82.00 109 ASN A N 1
ATOM 878 C CA . ASN A 1 109 ? 35.988 2.749 -36.406 1.00 82.00 109 ASN A CA 1
ATOM 879 C C . ASN A 1 109 ? 36.341 4.203 -36.079 1.00 82.00 109 ASN A C 1
ATOM 881 O O . ASN A 1 109 ? 35.448 5.012 -35.876 1.00 82.00 109 ASN A O 1
ATOM 885 N N . ASN A 1 1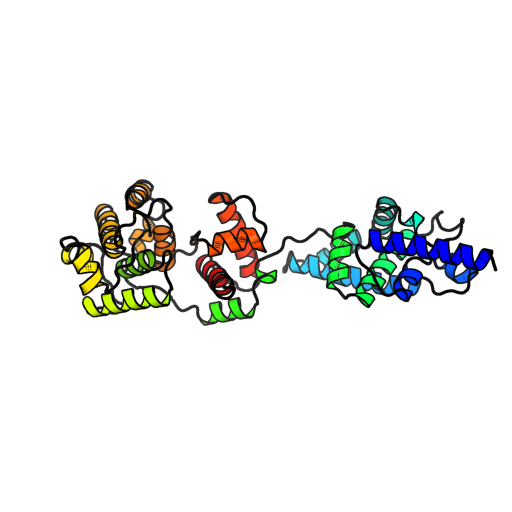10 ? 37.622 4.590 -36.124 1.00 64.69 110 ASN A N 1
ATOM 886 C CA . ASN A 1 110 ? 38.114 5.918 -35.695 1.00 64.69 110 ASN A CA 1
ATOM 887 C C . ASN A 1 110 ? 37.377 7.152 -36.278 1.00 64.69 110 ASN A C 1
ATOM 889 O O . ASN A 1 110 ? 37.472 8.241 -35.713 1.00 64.69 110 ASN A O 1
ATOM 893 N N . SER A 1 111 ? 36.654 7.010 -37.393 1.00 61.66 111 SER A N 1
ATOM 894 C CA . SER A 1 111 ? 35.804 8.045 -37.998 1.00 61.66 111 SER A CA 1
ATOM 895 C C . SER A 1 111 ? 34.452 8.263 -37.306 1.00 61.66 111 SER A C 1
ATOM 897 O O . SER A 1 111 ? 33.843 9.310 -37.501 1.00 61.66 111 SER A O 1
ATOM 899 N N . ASP A 1 112 ? 33.978 7.307 -36.510 1.00 58.41 112 ASP A N 1
ATOM 900 C CA . ASP A 1 112 ? 32.553 7.176 -36.175 1.00 58.41 112 ASP A CA 1
ATOM 901 C C . ASP A 1 112 ? 32.094 8.043 -34.999 1.00 58.41 112 ASP A C 1
ATOM 903 O O . ASP A 1 112 ? 30.896 8.213 -34.791 1.00 58.41 112 ASP A O 1
ATOM 907 N N . LEU A 1 113 ? 33.014 8.598 -34.205 1.00 59.91 113 LEU A N 1
ATOM 908 C CA . LEU A 1 113 ? 32.655 9.452 -33.062 1.00 59.91 113 LEU A CA 1
ATOM 909 C C . LEU A 1 113 ? 32.559 10.944 -33.419 1.00 59.91 113 LEU A C 1
ATOM 911 O O . LEU A 1 113 ? 32.207 11.753 -32.559 1.00 59.91 113 LEU A O 1
ATOM 915 N N . ASN A 1 114 ? 32.835 11.318 -34.674 1.00 55.72 114 ASN A N 1
ATOM 916 C CA . ASN A 1 114 ? 32.697 12.687 -35.168 1.00 55.72 114 ASN A CA 1
ATOM 917 C C . ASN A 1 114 ? 31.380 12.857 -35.936 1.00 55.72 114 ASN A C 1
ATOM 919 O O . ASN A 1 114 ? 31.325 12.680 -37.148 1.00 55.72 114 ASN A O 1
ATOM 923 N N . GLY A 1 115 ? 30.325 13.261 -35.226 1.00 57.47 115 GLY A N 1
ATOM 924 C CA . GLY A 1 115 ? 29.059 13.703 -35.824 1.00 57.47 115 GLY A CA 1
ATOM 925 C C . GLY A 1 115 ? 28.024 12.607 -36.095 1.00 57.47 115 GLY A C 1
ATOM 926 O O . GLY A 1 115 ? 26.874 12.942 -36.384 1.00 57.47 115 GLY A O 1
ATOM 927 N N . ASP A 1 116 ? 28.379 11.329 -35.944 1.00 59.31 116 ASP A N 1
ATOM 928 C CA . ASP A 1 116 ? 27.431 10.230 -36.104 1.00 59.31 116 ASP A CA 1
ATOM 929 C C . ASP A 1 116 ? 26.763 9.870 -34.773 1.00 59.31 116 ASP A C 1
ATOM 931 O O . ASP A 1 116 ? 27.403 9.645 -33.747 1.00 59.31 116 ASP A O 1
ATOM 935 N N . LYS A 1 117 ? 25.433 9.749 -34.806 1.00 75.00 117 LYS A N 1
ATOM 936 C CA . LYS A 1 117 ? 24.544 9.451 -33.666 1.00 75.00 117 LYS A CA 1
ATOM 937 C C . LYS A 1 117 ? 24.697 8.017 -33.119 1.00 75.00 117 LYS A C 1
ATOM 939 O O . LYS A 1 117 ? 23.749 7.447 -32.584 1.00 75.00 117 LYS A O 1
ATOM 944 N N . LYS A 1 118 ? 25.877 7.400 -33.258 1.00 86.81 118 LYS A N 1
ATOM 945 C CA . LYS A 1 118 ? 26.125 5.980 -32.964 1.00 86.81 118 LYS A CA 1
ATOM 946 C C . LYS A 1 118 ? 25.909 5.633 -31.503 1.00 86.81 118 LYS A C 1
ATOM 948 O O . LYS A 1 118 ? 25.414 4.545 -31.227 1.00 86.81 118 LYS A O 1
ATOM 953 N N . ARG A 1 119 ? 26.201 6.548 -30.574 1.00 92.12 119 ARG A N 1
ATOM 954 C CA . ARG A 1 119 ? 25.925 6.333 -29.146 1.00 92.12 119 ARG A CA 1
ATOM 955 C C . ARG A 1 119 ? 24.435 6.160 -28.879 1.00 92.12 119 ARG A C 1
ATOM 957 O O . ARG A 1 119 ? 24.053 5.212 -28.203 1.00 92.12 119 ARG A O 1
ATOM 964 N N . ALA A 1 120 ? 23.606 7.034 -29.453 1.00 94.00 120 ALA A N 1
ATOM 965 C CA . ALA A 1 120 ? 22.155 6.943 -29.328 1.00 94.00 120 ALA A CA 1
ATOM 966 C C . ALA A 1 120 ? 21.642 5.604 -29.879 1.00 94.00 120 ALA A C 1
ATOM 968 O O . ALA A 1 120 ? 20.994 4.857 -29.150 1.00 94.00 120 ALA A O 1
ATOM 969 N N . THR A 1 121 ? 22.060 5.243 -31.098 1.00 95.56 121 THR A N 1
ATOM 970 C CA . THR A 1 121 ? 21.708 3.960 -31.731 1.00 95.56 121 THR A CA 1
ATOM 971 C C . THR A 1 121 ? 22.171 2.748 -30.915 1.00 95.56 121 THR A C 1
ATOM 973 O O . THR A 1 121 ? 21.465 1.748 -30.833 1.00 95.56 121 THR A O 1
ATOM 976 N N . THR A 1 122 ? 23.338 2.829 -30.271 1.00 96.69 122 THR A N 1
ATOM 977 C CA . THR A 1 122 ? 23.853 1.760 -29.398 1.00 96.69 122 THR A CA 1
ATOM 978 C C . THR A 1 122 ? 22.979 1.605 -28.153 1.00 96.69 122 THR A C 1
ATOM 980 O O . THR A 1 122 ? 22.633 0.488 -27.783 1.00 96.69 122 THR A O 1
ATOM 983 N N . ILE A 1 123 ? 22.570 2.709 -27.512 1.00 97.69 123 ILE A N 1
ATOM 984 C CA . ILE A 1 123 ? 21.658 2.658 -26.357 1.00 97.69 123 ILE A CA 1
ATOM 985 C C . ILE A 1 123 ? 20.319 2.020 -26.748 1.00 97.69 123 ILE A C 1
ATOM 987 O O . ILE A 1 123 ? 19.838 1.141 -26.031 1.00 97.69 123 ILE A O 1
ATOM 991 N N . GLU A 1 124 ? 19.744 2.404 -27.890 1.00 97.75 124 GLU A N 1
ATOM 992 C CA . GLU A 1 124 ? 18.527 1.777 -28.423 1.00 97.75 124 GLU A CA 1
ATOM 993 C C . GLU A 1 124 ? 18.744 0.276 -28.642 1.00 97.75 124 GLU A C 1
ATOM 995 O O . GLU A 1 124 ? 17.969 -0.546 -28.154 1.00 97.75 124 GLU A O 1
ATOM 1000 N N . ALA A 1 125 ? 19.837 -0.107 -29.301 1.00 98.38 125 ALA A N 1
ATOM 1001 C CA . ALA A 1 125 ? 20.133 -1.505 -29.577 1.00 98.38 125 ALA A CA 1
ATOM 1002 C C . ALA A 1 125 ? 20.334 -2.341 -28.307 1.00 98.38 125 ALA A C 1
ATOM 1004 O O . ALA A 1 125 ? 19.868 -3.480 -28.258 1.00 98.38 125 ALA A O 1
ATOM 1005 N N . ILE A 1 126 ? 20.963 -1.787 -27.265 1.00 98.62 126 ILE A N 1
ATOM 1006 C CA . ILE A 1 126 ? 21.095 -2.438 -25.954 1.00 98.62 126 ILE A CA 1
ATOM 1007 C C . ILE A 1 126 ? 19.713 -2.649 -25.322 1.00 98.62 126 ILE A C 1
ATOM 1009 O O . ILE A 1 126 ? 19.422 -3.744 -24.842 1.00 98.62 126 ILE A O 1
ATOM 1013 N N . ILE A 1 127 ? 18.829 -1.646 -25.362 1.00 98.50 127 ILE A N 1
ATOM 1014 C CA . ILE A 1 127 ? 17.454 -1.772 -24.848 1.00 98.50 127 ILE A CA 1
ATOM 1015 C C . ILE A 1 127 ? 16.683 -2.853 -25.621 1.00 98.50 127 ILE A C 1
ATOM 1017 O O . ILE A 1 127 ? 16.030 -3.703 -25.008 1.00 98.50 127 ILE A O 1
ATOM 1021 N N . GLY A 1 128 ? 16.805 -2.877 -26.951 1.00 98.62 128 GLY A N 1
ATOM 1022 C CA . GLY A 1 128 ? 16.224 -3.918 -27.800 1.00 98.62 128 GLY A CA 1
ATOM 1023 C C . GLY A 1 128 ? 16.767 -5.313 -27.472 1.00 98.62 128 GLY A C 1
ATOM 1024 O O . GLY A 1 128 ? 16.000 -6.269 -27.354 1.00 98.62 128 GLY A O 1
ATOM 1025 N N . ALA A 1 129 ? 18.076 -5.430 -27.248 1.00 98.69 129 ALA A N 1
ATOM 1026 C CA . ALA A 1 129 ? 18.740 -6.679 -26.887 1.00 98.69 129 ALA A CA 1
ATOM 1027 C C . ALA A 1 129 ? 18.293 -7.220 -25.517 1.00 98.69 129 ALA A C 1
ATOM 1029 O O . ALA A 1 129 ? 18.041 -8.422 -25.388 1.00 98.69 129 ALA A O 1
ATOM 1030 N N . ILE A 1 130 ? 18.144 -6.346 -24.515 1.00 98.75 130 ILE A N 1
ATOM 1031 C CA . ILE A 1 130 ? 17.606 -6.692 -23.189 1.00 98.75 130 ILE A CA 1
ATOM 1032 C C . ILE A 1 130 ? 16.160 -7.175 -23.317 1.00 98.75 130 ILE A C 1
ATOM 1034 O O . ILE A 1 130 ? 15.823 -8.251 -22.821 1.00 98.75 130 ILE A O 1
ATOM 1038 N N . PHE A 1 131 ? 15.314 -6.426 -24.031 1.00 98.62 131 PHE A N 1
ATOM 1039 C CA . PHE A 1 131 ? 13.915 -6.795 -24.243 1.00 98.62 131 PHE A CA 1
ATOM 1040 C C . PHE A 1 131 ? 13.775 -8.175 -24.896 1.00 98.62 131 PHE A C 1
ATOM 1042 O O . PHE A 1 131 ? 13.022 -9.014 -24.406 1.00 98.62 131 PHE A O 1
ATOM 1049 N N . LEU A 1 132 ? 14.524 -8.439 -25.969 1.00 98.38 132 LEU A N 1
ATOM 1050 C CA . LEU A 1 132 ? 14.454 -9.719 -26.677 1.00 98.38 132 LEU A CA 1
ATOM 1051 C C . LEU A 1 132 ? 15.069 -10.885 -25.889 1.00 98.38 132 LEU A C 1
ATOM 1053 O O . LEU A 1 132 ? 14.703 -12.034 -26.133 1.00 98.38 132 LEU A O 1
ATOM 1057 N N . SER A 1 133 ? 16.003 -10.614 -24.973 1.00 98.00 133 SER A N 1
ATOM 1058 C CA . SER A 1 133 ? 16.654 -11.646 -24.155 1.00 98.00 133 SER A CA 1
ATOM 1059 C C . SER A 1 133 ? 15.854 -12.003 -22.904 1.00 98.00 133 SER A C 1
ATOM 1061 O O . SER A 1 133 ? 15.747 -13.177 -22.559 1.00 98.00 133 SER A O 1
ATOM 1063 N N . ASN A 1 134 ? 15.313 -10.998 -22.212 1.00 97.56 134 ASN A N 1
ATOM 1064 C CA . ASN A 1 134 ? 14.792 -11.139 -20.850 1.00 97.56 134 ASN A CA 1
ATOM 1065 C C . ASN A 1 134 ? 13.367 -10.588 -20.673 1.00 97.56 134 ASN A C 1
ATOM 1067 O O . ASN A 1 134 ? 12.738 -10.839 -19.646 1.00 97.56 134 ASN A O 1
ATOM 1071 N N . GLY A 1 135 ? 12.827 -9.883 -21.668 1.00 96.94 135 GLY A N 1
ATOM 1072 C CA . GLY A 1 135 ? 11.470 -9.340 -21.661 1.00 96.94 135 GLY A CA 1
ATOM 1073 C C . GLY A 1 135 ? 11.370 -7.880 -21.208 1.00 96.94 135 GLY A C 1
ATOM 1074 O O . GLY A 1 135 ? 12.349 -7.227 -20.847 1.00 96.94 135 GLY A O 1
ATOM 1075 N N . LEU A 1 136 ? 10.140 -7.356 -21.236 1.00 95.38 136 LEU A N 1
ATOM 1076 C CA . LEU A 1 136 ? 9.841 -5.933 -21.031 1.00 95.38 136 LEU A CA 1
ATOM 1077 C C . LEU A 1 136 ? 10.233 -5.411 -19.642 1.00 95.38 136 LEU A C 1
ATOM 1079 O O . LEU A 1 136 ? 10.704 -4.284 -19.535 1.00 95.38 136 LEU A O 1
ATOM 1083 N N . GLN A 1 137 ? 10.081 -6.224 -18.594 1.00 91.62 137 GLN A N 1
ATOM 1084 C CA . GLN A 1 137 ? 10.387 -5.807 -17.223 1.00 91.62 137 GLN A CA 1
ATOM 1085 C C . GLN A 1 137 ? 11.868 -5.428 -17.051 1.00 91.62 137 GLN A C 1
ATOM 1087 O O . GLN A 1 137 ? 12.175 -4.383 -16.485 1.00 91.62 137 GLN A O 1
ATOM 1092 N N . TYR A 1 138 ? 12.779 -6.221 -17.620 1.00 96.12 138 TYR A N 1
ATOM 1093 C CA . TYR A 1 138 ? 14.216 -5.933 -17.589 1.00 96.12 138 TYR A CA 1
ATOM 1094 C C . TYR A 1 138 ? 14.570 -4.673 -18.387 1.00 96.12 138 TYR A C 1
ATOM 1096 O O . TYR A 1 138 ? 15.447 -3.909 -17.983 1.00 96.12 138 TYR A O 1
ATOM 1104 N N . ALA A 1 139 ? 13.868 -4.425 -19.498 1.00 97.38 139 ALA A N 1
ATOM 1105 C CA . ALA A 1 139 ? 14.038 -3.197 -20.266 1.00 97.38 139 ALA A CA 1
ATOM 1106 C C . ALA A 1 139 ? 13.585 -1.965 -19.463 1.00 97.38 139 ALA A C 1
ATOM 1108 O O . ALA A 1 139 ? 14.318 -0.980 -19.419 1.00 97.38 139 ALA A O 1
ATOM 1109 N N . ILE A 1 140 ? 12.440 -2.033 -18.767 1.00 93.25 140 ILE A N 1
ATOM 1110 C CA . ILE A 1 140 ? 11.959 -0.958 -17.879 1.00 93.25 140 ILE A CA 1
ATOM 1111 C C . ILE A 1 140 ? 13.009 -0.645 -16.809 1.00 93.25 140 ILE A C 1
ATOM 1113 O O . ILE A 1 140 ? 13.467 0.494 -16.721 1.00 93.25 140 ILE A O 1
ATOM 1117 N N . GLU A 1 141 ? 13.463 -1.655 -16.066 1.00 92.38 141 GLU A N 1
ATOM 1118 C CA . GLU A 1 141 ? 14.466 -1.493 -15.002 1.00 92.38 141 GLU A CA 1
ATOM 1119 C C . GLU A 1 141 ? 15.772 -0.878 -15.518 1.00 92.38 141 GLU A C 1
ATOM 1121 O O . GLU A 1 141 ? 16.362 -0.007 -14.873 1.00 92.38 141 GLU A O 1
ATOM 1126 N N . PHE A 1 142 ? 16.218 -1.282 -16.710 1.00 96.81 142 PHE A N 1
ATOM 1127 C CA . PHE A 1 142 ? 17.401 -0.701 -17.331 1.00 96.81 142 PHE A CA 1
ATOM 1128 C C . PHE A 1 142 ? 17.183 0.763 -17.740 1.00 96.81 142 PHE A C 1
ATOM 1130 O O . PHE A 1 142 ? 18.045 1.604 -17.478 1.00 96.81 142 PHE A O 1
ATOM 1137 N N . THR A 1 143 ? 16.024 1.105 -18.316 1.00 95.25 143 THR A N 1
ATOM 1138 C CA . THR A 1 143 ? 15.696 2.498 -18.673 1.00 95.25 143 THR A CA 1
ATOM 1139 C C . THR A 1 143 ? 15.584 3.418 -17.449 1.00 95.25 143 THR A C 1
ATOM 1141 O O . THR A 1 143 ? 16.000 4.576 -17.526 1.00 95.25 143 THR A O 1
ATOM 1144 N N . GLU A 1 144 ? 15.125 2.910 -16.300 1.00 92.94 144 GLU A N 1
ATOM 1145 C CA . GLU A 1 144 ? 15.184 3.624 -15.015 1.00 92.94 144 GLU A CA 1
ATOM 1146 C C . GLU A 1 144 ? 16.634 3.788 -14.532 1.00 92.94 144 GLU A C 1
ATOM 1148 O O . GLU A 1 144 ? 17.046 4.885 -14.152 1.00 92.94 144 GLU A O 1
ATOM 1153 N N . LYS A 1 145 ? 17.442 2.717 -14.591 1.00 94.50 145 LYS A N 1
ATOM 1154 C CA . LYS A 1 145 ? 18.853 2.713 -14.159 1.00 94.50 145 LYS A CA 1
ATOM 1155 C C . LYS A 1 145 ? 19.691 3.755 -14.899 1.00 94.50 145 LYS A C 1
ATOM 1157 O O . LYS A 1 145 ? 20.499 4.449 -14.278 1.00 94.50 145 LYS A O 1
ATOM 1162 N N . ILE A 1 146 ? 19.513 3.877 -16.213 1.00 94.69 146 ILE A N 1
ATOM 1163 C CA . ILE A 1 146 ? 20.259 4.853 -17.021 1.00 94.69 146 ILE A CA 1
ATOM 1164 C C . ILE A 1 146 ? 19.678 6.275 -16.922 1.00 94.69 146 ILE A C 1
ATOM 1166 O O . ILE A 1 146 ? 20.317 7.234 -17.362 1.00 94.69 146 ILE A O 1
ATOM 1170 N N . GLY A 1 147 ? 18.513 6.431 -16.282 1.00 91.62 147 GLY A N 1
ATOM 1171 C CA . GLY A 1 147 ? 17.815 7.705 -16.114 1.00 91.62 147 GLY A CA 1
ATOM 1172 C C . GLY A 1 147 ? 17.105 8.187 -17.378 1.00 91.62 147 GLY A C 1
ATOM 1173 O O . GLY A 1 147 ? 16.928 9.391 -17.543 1.00 91.62 147 GLY A O 1
ATOM 1174 N N . LEU A 1 148 ? 16.739 7.270 -18.281 1.00 91.38 148 LEU A N 1
ATOM 1175 C CA . LEU A 1 148 ? 15.938 7.591 -19.464 1.00 91.38 148 LEU A CA 1
ATOM 1176 C C . LEU A 1 148 ? 14.491 7.913 -19.072 1.00 91.38 148 LEU A C 1
ATOM 1178 O O . LEU A 1 148 ? 13.885 8.832 -19.618 1.00 91.38 148 LEU A O 1
ATOM 1182 N N . ILE A 1 149 ? 13.964 7.169 -18.102 1.00 87.94 149 ILE A N 1
ATOM 1183 C CA . ILE A 1 149 ? 12.675 7.422 -17.459 1.00 87.94 149 ILE A CA 1
ATOM 1184 C C . ILE A 1 149 ? 12.876 7.627 -15.960 1.00 87.94 149 ILE A C 1
ATOM 1186 O O . ILE A 1 149 ? 13.825 7.108 -15.368 1.00 87.94 149 ILE A O 1
ATOM 1190 N N . GLU A 1 150 ? 11.974 8.385 -15.342 1.00 81.19 150 GLU A N 1
ATOM 1191 C CA . GLU A 1 150 ? 11.932 8.477 -13.887 1.00 81.19 150 GLU A CA 1
ATOM 1192 C C . GLU A 1 150 ? 11.491 7.138 -13.303 1.00 81.19 150 GLU A C 1
ATOM 1194 O O . GLU A 1 150 ? 10.541 6.516 -13.786 1.00 81.19 150 GLU A O 1
ATOM 1199 N N . LYS A 1 151 ? 12.189 6.713 -12.248 1.00 76.06 151 LYS A N 1
ATOM 1200 C CA . LYS A 1 151 ? 11.797 5.535 -11.488 1.00 76.06 151 LYS A CA 1
ATOM 1201 C C . LYS A 1 151 ? 10.429 5.786 -10.872 1.00 76.06 151 LYS A C 1
ATOM 1203 O O . LYS A 1 151 ? 10.261 6.742 -10.114 1.00 76.06 151 LYS A O 1
ATOM 1208 N N . ARG A 1 152 ? 9.463 4.927 -11.185 1.00 74.31 152 ARG A N 1
ATOM 1209 C CA . ARG A 1 152 ? 8.124 5.048 -10.611 1.00 74.31 152 ARG A CA 1
ATOM 1210 C C . ARG A 1 152 ? 8.121 4.474 -9.199 1.00 74.31 152 ARG A C 1
ATOM 1212 O O . ARG A 1 152 ? 8.588 3.357 -8.978 1.00 74.31 152 ARG A O 1
ATOM 1219 N N . ASP A 1 153 ? 7.543 5.211 -8.255 1.00 76.38 153 ASP A N 1
ATOM 1220 C CA . ASP A 1 153 ? 7.255 4.651 -6.938 1.00 76.38 153 ASP A CA 1
ATOM 1221 C C . ASP A 1 153 ? 6.258 3.497 -7.077 1.00 76.38 153 ASP A C 1
ATOM 1223 O O . ASP A 1 153 ? 5.241 3.590 -7.776 1.00 76.38 153 ASP A O 1
ATOM 1227 N N . GLN A 1 154 ? 6.564 2.387 -6.410 1.00 83.62 154 GLN A N 1
ATOM 1228 C CA . GLN A 1 154 ? 5.666 1.246 -6.364 1.00 83.62 154 GLN A CA 1
ATOM 1229 C C . GLN A 1 154 ? 4.363 1.658 -5.673 1.00 83.62 154 GLN A C 1
ATOM 1231 O O . GLN A 1 154 ? 4.378 2.313 -4.632 1.00 83.62 154 GLN A O 1
ATOM 1236 N N . THR A 1 155 ? 3.231 1.264 -6.245 1.00 90.81 155 THR A N 1
ATOM 1237 C CA . THR A 1 155 ? 1.903 1.558 -5.705 1.00 90.81 155 THR A CA 1
ATOM 1238 C C . THR A 1 155 ? 1.230 0.290 -5.211 1.00 90.81 155 THR A C 1
ATOM 1240 O O . THR A 1 155 ? 1.601 -0.831 -5.562 1.00 90.81 155 THR A O 1
ATOM 1243 N N . ILE A 1 156 ? 0.171 0.460 -4.428 1.00 93.75 156 ILE A N 1
ATOM 1244 C CA . ILE A 1 156 ? -0.640 -0.647 -3.924 1.00 93.75 156 ILE A CA 1
ATOM 1245 C C . ILE A 1 156 ? -1.228 -1.533 -5.038 1.00 93.75 156 ILE A C 1
ATOM 1247 O O . ILE A 1 156 ? -1.364 -2.738 -4.831 1.00 93.75 156 ILE A O 1
ATOM 1251 N N . LEU A 1 157 ? -1.509 -0.972 -6.223 1.00 90.44 157 LEU A N 1
ATOM 1252 C CA . LEU A 1 157 ? -2.012 -1.716 -7.387 1.00 90.44 157 LEU A CA 1
ATOM 1253 C C . LEU A 1 157 ? -0.938 -2.595 -8.047 1.00 90.44 157 LEU A C 1
ATOM 1255 O O . LEU A 1 157 ? -1.283 -3.548 -8.737 1.00 90.44 157 LEU A O 1
ATOM 1259 N N . ASP A 1 158 ? 0.344 -2.302 -7.817 1.00 88.25 158 ASP A N 1
ATOM 1260 C CA . ASP A 1 158 ? 1.460 -3.129 -8.295 1.00 88.25 158 ASP A CA 1
ATOM 1261 C C . ASP A 1 158 ? 1.751 -4.306 -7.358 1.00 88.25 158 ASP A C 1
ATOM 1263 O O . ASP A 1 158 ? 2.398 -5.278 -7.741 1.00 88.25 158 ASP A O 1
ATOM 1267 N N . ILE A 1 159 ? 1.322 -4.190 -6.100 1.00 93.12 159 ILE A N 1
ATOM 1268 C CA . ILE A 1 159 ? 1.648 -5.132 -5.026 1.00 93.12 159 ILE A CA 1
ATOM 1269 C C . ILE A 1 159 ? 0.514 -6.131 -4.801 1.00 93.12 159 ILE A C 1
ATOM 1271 O O . ILE A 1 159 ? 0.763 -7.318 -4.574 1.00 93.12 159 ILE A O 1
ATOM 1275 N N . ILE A 1 160 ? -0.726 -5.640 -4.784 1.00 94.44 160 ILE A N 1
ATOM 1276 C CA . ILE A 1 160 ? -1.901 -6.428 -4.427 1.00 94.44 160 ILE A CA 1
ATOM 1277 C C . ILE A 1 160 ? -2.611 -6.884 -5.713 1.00 94.44 160 ILE A C 1
ATOM 1279 O O . ILE A 1 160 ? -2.931 -6.040 -6.550 1.00 94.44 160 ILE A O 1
ATOM 1283 N N . PRO A 1 161 ? -2.907 -8.190 -5.870 1.00 93.06 161 PRO A N 1
ATOM 1284 C CA . PRO A 1 161 ? -3.665 -8.694 -7.014 1.00 93.06 161 PRO A CA 1
ATOM 1285 C C . PRO A 1 161 ? -5.038 -8.023 -7.155 1.00 93.06 161 PRO A C 1
ATOM 1287 O O . PRO A 1 161 ? -5.735 -7.792 -6.160 1.00 93.06 161 PRO A O 1
ATOM 1290 N N . LEU A 1 162 ? -5.438 -7.730 -8.395 1.00 90.69 162 LEU A N 1
ATOM 1291 C CA . LEU A 1 162 ? -6.670 -6.997 -8.712 1.00 90.69 162 LEU A CA 1
ATOM 1292 C C . LEU A 1 162 ? -7.924 -7.706 -8.190 1.00 90.69 162 LEU A C 1
ATOM 1294 O O . LEU A 1 162 ? -8.855 -7.046 -7.733 1.00 90.69 162 LEU A O 1
ATOM 1298 N N . GLU A 1 163 ? -7.904 -9.036 -8.154 1.00 92.56 163 GLU A N 1
ATOM 1299 C CA . GLU A 1 163 ? -9.008 -9.877 -7.694 1.00 92.56 163 GLU A CA 1
ATOM 1300 C C . GLU A 1 163 ? -9.352 -9.603 -6.224 1.00 92.56 163 GLU A C 1
ATOM 1302 O O . GLU A 1 163 ? -10.500 -9.759 -5.810 1.00 92.56 163 GLU A O 1
ATOM 1307 N N . ILE A 1 164 ? -8.380 -9.164 -5.412 1.00 93.69 164 ILE A N 1
ATOM 1308 C CA . ILE A 1 164 ? -8.624 -8.786 -4.013 1.00 93.69 164 ILE A CA 1
ATOM 1309 C C . ILE A 1 164 ? -9.433 -7.486 -3.943 1.00 93.69 164 ILE A C 1
ATOM 1311 O O . ILE A 1 164 ? -10.348 -7.386 -3.124 1.00 93.69 164 ILE A O 1
ATOM 1315 N N . PHE A 1 165 ? -9.136 -6.508 -4.804 1.00 92.25 165 PHE A N 1
ATOM 1316 C CA . PHE A 1 165 ? -9.900 -5.260 -4.876 1.00 92.25 165 PHE A CA 1
ATOM 1317 C C . PHE A 1 165 ? -11.316 -5.508 -5.384 1.00 92.25 165 PHE A C 1
ATOM 1319 O O . PHE A 1 165 ? -12.271 -5.035 -4.773 1.00 92.25 165 PHE A O 1
ATOM 1326 N N . GLU A 1 166 ? -11.455 -6.280 -6.462 1.00 89.44 166 GLU A N 1
ATOM 1327 C CA . GLU A 1 166 ? -12.746 -6.611 -7.072 1.00 89.44 166 GLU A CA 1
ATOM 1328 C C . GLU A 1 166 ? -13.626 -7.407 -6.109 1.00 89.44 166 GLU A C 1
ATOM 1330 O O . GLU A 1 166 ? -14.795 -7.072 -5.906 1.00 89.44 166 GLU A O 1
ATOM 1335 N N . LYS A 1 167 ? -13.043 -8.401 -5.426 1.00 88.75 167 LYS A N 1
ATOM 1336 C CA . LYS A 1 167 ? -13.734 -9.131 -4.367 1.00 88.75 167 LYS A CA 1
ATOM 1337 C C . LYS A 1 167 ? -14.184 -8.184 -3.261 1.00 88.75 167 LYS A C 1
ATOM 1339 O O . LYS A 1 167 ? -15.356 -8.215 -2.893 1.00 88.75 167 LYS A O 1
ATOM 1344 N N . ARG A 1 168 ? -13.297 -7.313 -2.763 1.00 87.94 168 ARG A N 1
ATOM 1345 C CA . ARG A 1 168 ? -13.654 -6.352 -1.712 1.00 87.94 168 ARG A CA 1
ATOM 1346 C C . ARG A 1 168 ? -14.801 -5.451 -2.149 1.00 87.94 168 ARG A C 1
ATOM 1348 O O . ARG A 1 168 ? -15.711 -5.272 -1.355 1.00 87.94 168 ARG A O 1
ATOM 1355 N N . LEU A 1 169 ? -14.771 -4.937 -3.378 1.00 84.06 169 LEU A N 1
ATOM 1356 C CA . LEU A 1 169 ? -15.832 -4.107 -3.951 1.00 84.06 169 LEU A CA 1
ATOM 1357 C C . LEU A 1 169 ? -17.164 -4.867 -4.028 1.00 84.06 169 LEU A C 1
ATOM 1359 O O . LEU A 1 169 ? -18.195 -4.328 -3.650 1.00 84.06 169 LEU A O 1
ATOM 1363 N N . SER A 1 170 ? -17.145 -6.137 -4.444 1.00 80.25 170 SER A N 1
ATOM 1364 C CA . SER A 1 170 ? -18.352 -6.977 -4.499 1.00 80.25 170 SER A CA 1
ATOM 1365 C C . SER A 1 170 ? -18.920 -7.332 -3.117 1.00 80.25 170 SER A C 1
ATOM 1367 O O . SER A 1 170 ? -20.123 -7.515 -2.962 1.00 80.25 170 SER A O 1
ATOM 1369 N N . GLU A 1 171 ? -18.055 -7.406 -2.103 1.00 76.44 171 GLU A N 1
ATOM 1370 C CA . GLU A 1 171 ? -18.402 -7.701 -0.710 1.00 76.44 171 GLU A CA 1
ATOM 1371 C C . GLU A 1 171 ? -18.642 -6.431 0.123 1.00 76.44 171 GLU A C 1
ATOM 1373 O O . GLU A 1 171 ? -18.860 -6.531 1.334 1.00 76.44 171 GLU A O 1
ATOM 1378 N N . MET A 1 172 ? -18.609 -5.239 -0.493 1.00 65.75 172 MET A N 1
ATOM 1379 C CA . MET A 1 172 ? -19.012 -3.987 0.150 1.00 65.75 172 MET A CA 1
ATOM 1380 C C . MET A 1 172 ? -20.521 -4.014 0.405 1.00 65.75 172 MET A C 1
ATOM 1382 O O . MET A 1 172 ? -21.314 -3.409 -0.307 1.00 65.75 172 MET A O 1
ATOM 1386 N N . SER A 1 173 ? -20.933 -4.715 1.458 1.00 56.09 173 SER A N 1
ATOM 1387 C CA . SER A 1 173 ? -22.181 -4.399 2.132 1.00 56.09 173 SER A CA 1
ATOM 1388 C C . SER A 1 173 ? -22.005 -3.104 2.922 1.00 56.09 173 SER A C 1
ATOM 1390 O O . SER A 1 173 ? -20.879 -2.667 3.194 1.00 56.09 173 SER A O 1
ATOM 1392 N N . GLU A 1 174 ? -23.120 -2.505 3.337 1.00 54.78 174 GLU A N 1
ATOM 1393 C CA . GLU A 1 174 ? -23.156 -1.513 4.409 1.00 54.78 174 GLU A CA 1
ATOM 1394 C C . GLU A 1 174 ? -22.723 -2.207 5.713 1.00 54.78 174 GLU A C 1
ATOM 1396 O O . GLU A 1 174 ? -23.507 -2.572 6.582 1.00 54.78 174 GLU A O 1
ATOM 1401 N N . TYR A 1 175 ? -21.438 -2.545 5.789 1.00 54.50 175 TYR A N 1
ATOM 1402 C CA . TYR A 1 175 ? -20.869 -3.295 6.880 1.00 54.50 175 TYR A CA 1
ATOM 1403 C C . TYR A 1 175 ? -20.848 -2.338 8.057 1.00 54.50 175 TYR A C 1
ATOM 1405 O O . TYR A 1 175 ? -20.032 -1.421 8.124 1.00 54.50 175 TYR A O 1
ATOM 1413 N N . GLY A 1 176 ? -21.757 -2.521 8.988 1.00 63.03 176 GLY A N 1
ATOM 1414 C CA . GLY A 1 176 ? -21.835 -1.678 10.157 1.00 63.03 176 GLY A CA 1
ATOM 1415 C C . GLY A 1 176 ? -22.853 -2.269 11.092 1.00 63.03 176 GLY A C 1
ATOM 1416 O O . GLY A 1 176 ? -23.967 -2.592 10.692 1.00 63.03 176 GLY A O 1
ATOM 1417 N N . TYR A 1 177 ? -22.468 -2.413 12.348 1.00 84.19 177 TYR A N 1
ATOM 1418 C CA . TYR A 1 177 ? -23.471 -2.578 13.377 1.00 84.19 177 TYR A CA 1
ATOM 1419 C C . TYR A 1 177 ? -24.340 -1.322 13.398 1.00 84.19 177 TYR A C 1
ATOM 1421 O O . TYR A 1 177 ? -23.842 -0.212 13.168 1.00 84.19 177 TYR A O 1
ATOM 1429 N N . GLN A 1 178 ? -25.637 -1.471 13.654 1.00 88.88 178 GLN A N 1
ATOM 1430 C CA . GLN A 1 178 ? -26.482 -0.291 13.815 1.00 88.88 178 GLN A CA 1
ATOM 1431 C C . GLN A 1 178 ? -26.103 0.457 15.096 1.00 88.88 178 GLN A C 1
ATOM 1433 O O . GLN A 1 178 ? -25.925 1.674 15.085 1.00 88.88 178 GLN A O 1
ATOM 1438 N N . SER A 1 179 ? -25.866 -0.290 16.173 1.00 94.81 179 SER A N 1
ATOM 1439 C CA . SER A 1 179 ? -25.449 0.247 17.463 1.00 94.81 179 SER A CA 1
ATOM 1440 C C . SER A 1 179 ? -23.936 0.467 17.581 1.00 94.81 179 SER A C 1
ATOM 1442 O O . SER A 1 179 ? -23.119 -0.393 17.238 1.00 94.81 179 SER A O 1
ATOM 1444 N N . LEU A 1 180 ? -23.572 1.591 18.210 1.00 96.56 180 LEU A N 1
ATOM 1445 C CA . LEU A 1 180 ? -22.207 1.884 18.649 1.00 96.56 18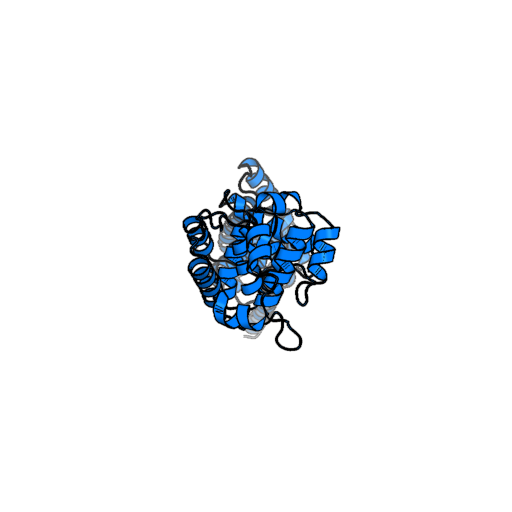0 LEU A CA 1
ATOM 1446 C C . LEU A 1 180 ? -21.674 0.845 19.652 1.00 96.56 180 LEU A C 1
ATOM 1448 O O . LEU A 1 180 ? -20.486 0.535 19.632 1.00 96.56 180 LEU A O 1
ATOM 1452 N N . VAL A 1 181 ? -22.527 0.268 20.502 1.00 97.69 181 VAL A N 1
ATOM 1453 C CA . VAL A 1 181 ? -22.121 -0.741 21.494 1.00 97.69 181 VAL A CA 1
ATOM 1454 C C . VAL A 1 181 ? -21.487 -1.948 20.803 1.00 97.69 181 VAL A C 1
ATOM 1456 O O . VAL A 1 181 ? -20.383 -2.359 21.167 1.00 97.69 181 VAL A O 1
ATOM 1459 N N . PHE A 1 182 ? -22.121 -2.470 19.750 1.00 96.38 182 PHE A N 1
ATOM 1460 C CA . PHE A 1 182 ? -21.554 -3.568 18.966 1.00 96.38 182 PHE A CA 1
ATOM 1461 C C . PHE A 1 182 ? -20.265 -3.157 18.235 1.00 96.38 182 PHE A C 1
ATOM 1463 O O . PHE A 1 182 ? -19.323 -3.949 18.206 1.00 96.38 182 PHE A O 1
ATOM 1470 N N . CYS A 1 183 ? -20.168 -1.917 17.729 1.00 94.69 183 CYS A N 1
ATOM 1471 C CA . CYS A 1 183 ? -18.918 -1.393 17.163 1.00 94.69 183 CYS A CA 1
ATOM 1472 C C . CYS A 1 183 ? -17.771 -1.419 18.185 1.00 94.69 183 CYS A C 1
ATOM 1474 O O . CYS A 1 183 ? -16.663 -1.829 17.848 1.00 94.69 183 CYS A O 1
ATOM 1476 N N . ILE A 1 184 ? -18.022 -1.014 19.435 1.00 96.94 184 ILE A N 1
ATOM 1477 C CA . ILE A 1 184 ? -17.011 -1.027 20.502 1.00 96.94 184 ILE A CA 1
ATOM 1478 C C . ILE A 1 184 ? -16.623 -2.454 20.888 1.00 96.94 184 ILE A C 1
ATOM 1480 O O . ILE A 1 184 ? -15.435 -2.739 21.048 1.00 96.94 184 ILE A O 1
ATOM 1484 N N . ILE A 1 185 ? -17.595 -3.361 21.008 1.00 96.12 185 ILE A N 1
ATOM 1485 C CA . ILE A 1 185 ? -17.327 -4.771 21.317 1.00 96.12 185 ILE A CA 1
ATOM 1486 C C . ILE A 1 185 ? -16.451 -5.390 20.228 1.00 96.12 185 ILE A C 1
ATOM 1488 O O . ILE A 1 185 ? -15.390 -5.932 20.543 1.00 96.12 185 ILE A O 1
ATOM 1492 N N . ASP A 1 186 ? -16.845 -5.272 18.957 1.00 93.62 186 ASP A N 1
ATOM 1493 C CA . ASP A 1 186 ? -16.032 -5.755 17.840 1.00 93.62 186 ASP A CA 1
ATOM 1494 C C . ASP A 1 186 ? -14.638 -5.127 17.895 1.00 93.62 186 ASP A C 1
ATOM 1496 O O . ASP A 1 186 ? -13.635 -5.845 17.920 1.00 93.62 186 ASP A O 1
ATOM 1500 N N . ALA A 1 187 ? -14.556 -3.802 18.044 1.00 93.19 187 ALA A N 1
ATOM 1501 C CA . ALA A 1 187 ? -13.280 -3.114 18.011 1.00 93.19 187 ALA A CA 1
ATOM 1502 C C . ALA A 1 187 ? -12.313 -3.594 19.100 1.00 93.19 187 ALA A C 1
ATOM 1504 O O . ALA A 1 187 ? -11.151 -3.885 18.804 1.00 93.19 187 ALA A O 1
ATOM 1505 N N . VAL A 1 188 ? -12.786 -3.735 20.343 1.00 95.19 188 VAL A N 1
ATOM 1506 C CA . VAL A 1 188 ? -11.974 -4.219 21.469 1.00 95.19 188 VAL A CA 1
ATOM 1507 C C . VAL A 1 188 ? -11.532 -5.667 21.240 1.00 95.19 188 VAL A C 1
ATOM 1509 O O . VAL A 1 188 ? -10.364 -6.011 21.470 1.00 95.19 188 VAL A O 1
ATOM 1512 N N . PHE A 1 189 ? -12.436 -6.535 20.774 1.00 93.81 189 PHE A N 1
ATOM 1513 C CA . PHE A 1 189 ? -12.127 -7.946 20.548 1.00 93.81 189 PHE A CA 1
ATOM 1514 C C . PHE A 1 189 ? -11.253 -8.195 19.318 1.00 93.81 189 PHE A C 1
ATOM 1516 O O . PHE A 1 189 ? -10.428 -9.107 19.364 1.00 93.81 189 PHE A O 1
ATOM 1523 N N . SER A 1 190 ? -11.288 -7.323 18.316 1.00 89.56 190 SER A N 1
ATOM 1524 C CA . SER A 1 190 ? -10.502 -7.421 17.082 1.00 89.56 190 SER A CA 1
ATOM 1525 C C . SER A 1 190 ? -9.021 -7.057 17.227 1.00 89.56 190 SER A C 1
ATOM 1527 O O . SER A 1 190 ? -8.211 -7.377 16.350 1.00 89.56 190 SER A O 1
ATOM 1529 N N . ILE A 1 191 ? -8.600 -6.437 18.334 1.00 87.00 191 ILE A N 1
ATOM 1530 C CA . ILE A 1 191 ? -7.176 -6.149 18.555 1.00 87.00 191 ILE A CA 1
ATOM 1531 C C . ILE A 1 191 ? -6.422 -7.428 18.937 1.00 87.00 191 ILE A C 1
ATOM 1533 O O . ILE A 1 191 ? -6.674 -8.030 19.982 1.00 87.00 191 ILE A O 1
ATOM 1537 N N . GLY A 1 192 ? -5.470 -7.840 18.095 1.00 78.81 192 GLY A N 1
ATOM 1538 C CA . GLY A 1 192 ? -4.576 -8.970 18.374 1.00 78.81 192 GLY A CA 1
ATOM 1539 C C . GLY A 1 192 ? -5.256 -10.345 18.395 1.00 78.81 192 GLY A C 1
ATOM 1540 O O . GLY A 1 192 ? -4.713 -11.267 18.996 1.00 78.81 192 GLY A O 1
ATOM 1541 N N . ALA A 1 193 ? -6.426 -10.493 17.766 1.00 77.75 193 ALA A N 1
ATOM 1542 C CA . ALA A 1 193 ? -7.196 -11.737 17.739 1.00 77.75 193 ALA A CA 1
ATOM 1543 C C . ALA A 1 193 ? -7.467 -12.231 16.309 1.00 77.75 193 ALA A C 1
ATOM 1545 O O . ALA A 1 193 ? -7.285 -11.503 15.334 1.00 77.75 193 ALA A O 1
ATOM 1546 N N . ASN A 1 194 ? -7.914 -13.484 16.188 1.00 74.00 194 ASN A N 1
ATOM 1547 C CA . ASN A 1 194 ? -8.487 -13.992 14.944 1.00 74.00 194 ASN A CA 1
ATOM 1548 C C . ASN A 1 194 ? -9.910 -13.438 14.785 1.00 74.00 194 ASN A C 1
ATOM 1550 O O . ASN A 1 194 ? -10.722 -13.556 15.704 1.00 74.00 194 ASN A O 1
ATOM 1554 N N . TYR A 1 195 ? -10.212 -12.897 13.607 1.00 76.00 195 TYR A N 1
ATOM 1555 C CA . TYR A 1 195 ? -11.503 -12.311 13.273 1.00 76.00 195 TYR A CA 1
ATOM 1556 C C . TYR A 1 195 ? -12.694 -13.252 13.528 1.00 76.00 195 TYR A C 1
ATOM 1558 O O . TYR A 1 195 ? -13.717 -12.821 14.058 1.00 76.00 195 TYR A O 1
ATOM 1566 N N . THR A 1 196 ? -12.543 -14.559 13.282 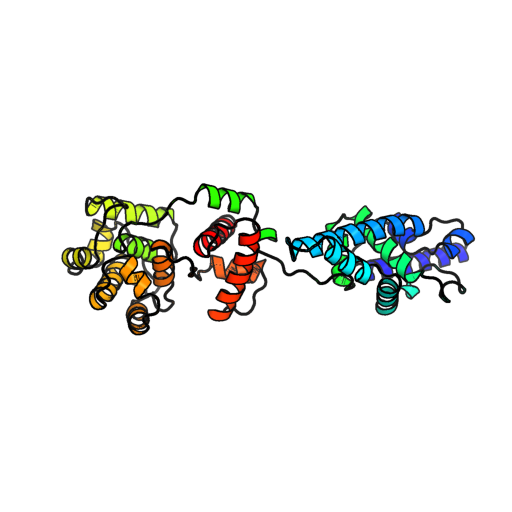1.00 79.44 196 THR A N 1
ATOM 1567 C CA . THR A 1 196 ? -13.590 -15.555 13.583 1.00 79.44 196 THR A CA 1
ATOM 1568 C C . THR A 1 196 ? -13.956 -15.575 15.068 1.00 79.44 196 THR A C 1
ATOM 1570 O O . THR A 1 196 ? -15.116 -15.772 15.424 1.00 79.44 196 THR A O 1
ATOM 1573 N N . SER A 1 197 ? -12.978 -15.358 15.953 1.00 83.38 197 SER A N 1
ATOM 1574 C CA . SER A 1 197 ? -13.235 -15.268 17.391 1.00 83.38 197 SER A CA 1
ATOM 1575 C C . SER A 1 197 ? -13.993 -13.995 17.750 1.00 83.38 197 SER A C 1
ATOM 1577 O O . SER A 1 197 ? -14.853 -14.064 18.621 1.00 83.38 197 SER A O 1
ATOM 1579 N N . THR A 1 198 ? -13.684 -12.863 17.114 1.00 86.38 198 THR A N 1
ATOM 1580 C CA . THR A 1 198 ? -14.393 -11.598 17.353 1.00 86.38 198 THR A CA 1
ATOM 1581 C C . THR A 1 198 ? -15.846 -11.697 16.911 1.00 86.38 198 THR A C 1
ATOM 1583 O O . THR A 1 198 ? -16.736 -11.396 17.703 1.00 86.38 198 THR A O 1
ATOM 1586 N N . LYS A 1 199 ? -16.097 -12.185 15.688 1.00 86.38 199 LYS A N 1
ATOM 1587 C CA . LYS A 1 199 ? -17.454 -12.328 15.147 1.00 86.38 199 LYS A CA 1
ATOM 1588 C C . LYS A 1 199 ? -18.344 -13.151 16.084 1.00 86.38 199 LYS A C 1
ATOM 1590 O O . LYS A 1 199 ? -19.431 -12.712 16.444 1.00 86.38 199 LYS A O 1
ATOM 1595 N N . ARG A 1 200 ? -17.824 -14.279 16.581 1.00 88.94 200 ARG A N 1
ATOM 1596 C CA . ARG A 1 200 ? -18.516 -15.116 17.574 1.00 88.94 200 ARG A CA 1
ATOM 1597 C C . ARG A 1 200 ? -18.815 -14.370 18.874 1.00 88.94 200 ARG A C 1
ATOM 1599 O O . ARG A 1 200 ? -19.889 -14.562 19.430 1.00 88.94 200 ARG A O 1
ATOM 1606 N N . THR A 1 201 ? -17.897 -13.538 19.374 1.00 93.00 201 THR A N 1
ATOM 1607 C CA . THR A 1 201 ? -18.145 -12.721 20.577 1.00 93.00 201 THR A CA 1
ATOM 1608 C C . THR A 1 201 ? -19.332 -11.781 20.375 1.00 93.00 201 THR A C 1
ATOM 1610 O O . THR A 1 201 ? -20.187 -11.683 21.251 1.00 93.00 201 THR A O 1
ATOM 1613 N N . VAL A 1 202 ? -19.403 -11.110 19.223 1.00 93.19 202 VAL A N 1
ATOM 1614 C CA . VAL A 1 202 ? -20.499 -10.180 18.919 1.00 93.19 202 VAL A CA 1
ATOM 1615 C C . VAL A 1 202 ? -21.826 -10.925 18.767 1.00 93.19 202 VAL A C 1
ATOM 1617 O O . VAL A 1 202 ? -22.814 -10.516 19.369 1.00 93.19 202 VAL A O 1
ATOM 1620 N N . GLU A 1 203 ? -21.844 -12.055 18.051 1.00 91.38 203 GLU A N 1
ATOM 1621 C CA . GLU A 1 203 ? -23.030 -12.920 17.905 1.00 91.38 203 GLU A CA 1
ATOM 1622 C C . GLU A 1 203 ? -23.549 -13.427 19.260 1.00 91.38 203 GLU A C 1
ATOM 1624 O O . GLU A 1 203 ? -24.753 -13.437 19.513 1.00 91.38 203 GLU A O 1
ATOM 1629 N N . ARG A 1 204 ? -22.643 -13.826 20.160 1.00 94.19 204 ARG A N 1
ATOM 1630 C CA . ARG A 1 204 ? -22.997 -14.273 21.516 1.00 94.19 204 ARG A CA 1
ATOM 1631 C C . ARG A 1 204 ? -23.588 -13.149 22.347 1.00 94.19 204 ARG A C 1
ATOM 1633 O O . ARG A 1 204 ? -24.607 -13.371 22.991 1.00 94.19 204 ARG A O 1
ATOM 1640 N N . PHE A 1 205 ? -22.986 -11.962 22.296 1.00 96.50 205 PHE A N 1
ATOM 1641 C CA . PHE A 1 205 ? -23.516 -10.799 22.995 1.00 96.50 205 PHE A CA 1
ATOM 1642 C C . PHE A 1 205 ? -24.901 -10.414 22.461 1.00 96.50 205 PHE A C 1
ATOM 1644 O O . PHE A 1 205 ? -25.831 -10.289 23.245 1.00 96.50 205 PHE A O 1
ATOM 1651 N N . SER A 1 206 ? -25.059 -10.331 21.135 1.00 94.88 206 SER A N 1
ATOM 1652 C CA . SER A 1 206 ? -26.341 -10.098 20.451 1.00 94.88 206 SER A CA 1
ATOM 1653 C C . SER A 1 206 ? -27.420 -11.083 20.918 1.00 94.88 206 SER A C 1
ATOM 1655 O O . SER A 1 206 ? -28.499 -10.667 21.338 1.00 94.88 206 SER A O 1
ATOM 1657 N N . LYS A 1 207 ? -27.101 -12.383 20.966 1.00 95.69 207 LYS A N 1
ATOM 1658 C CA . LYS A 1 207 ? -28.008 -13.409 21.496 1.00 95.69 207 LYS A CA 1
ATOM 1659 C C . LYS A 1 207 ? -28.312 -13.227 22.986 1.00 95.69 207 LYS A C 1
ATOM 1661 O O . LYS A 1 207 ? -29.444 -13.466 23.391 1.00 95.69 207 LYS A O 1
ATOM 1666 N N . TYR A 1 208 ? -27.321 -12.843 23.790 1.00 96.19 208 TYR A N 1
ATOM 1667 C CA . TYR A 1 208 ? -27.475 -12.643 25.232 1.00 96.19 208 TYR A CA 1
ATOM 1668 C C . TYR A 1 208 ? -28.461 -11.513 25.547 1.00 96.19 208 TYR A C 1
ATOM 1670 O O . TYR A 1 208 ? -29.338 -11.695 26.386 1.00 96.19 208 TYR A O 1
ATOM 1678 N N . VAL A 1 209 ? -28.352 -10.376 24.850 1.00 96.12 209 VAL A N 1
ATOM 1679 C CA . VAL A 1 209 ? -29.266 -9.231 25.028 1.00 96.12 209 VAL A CA 1
ATOM 1680 C C . VAL A 1 209 ? -30.573 -9.362 24.238 1.00 96.12 209 VAL A C 1
ATOM 1682 O O . VAL A 1 209 ? -31.463 -8.533 24.388 1.00 96.12 209 VAL A O 1
ATOM 1685 N N . GLY A 1 210 ? -30.710 -10.392 23.396 1.00 96.25 210 GLY A N 1
ATOM 1686 C CA . GLY A 1 210 ? -31.906 -10.609 22.579 1.00 96.25 210 GLY A CA 1
ATOM 1687 C C . GLY A 1 210 ? -32.101 -9.572 21.467 1.00 96.25 210 GLY A C 1
ATOM 1688 O O . GLY A 1 210 ? -33.238 -9.300 21.094 1.00 96.25 210 GLY A O 1
ATOM 1689 N N . LEU A 1 211 ? -31.013 -8.998 20.943 1.00 94.69 211 LEU A N 1
ATOM 1690 C CA . LEU A 1 211 ? -31.026 -7.972 19.893 1.00 94.69 211 LEU A CA 1
ATOM 1691 C C . LEU A 1 211 ? -30.297 -8.467 18.647 1.00 94.69 211 LEU A C 1
ATOM 1693 O O . LEU A 1 211 ? -29.285 -9.155 18.755 1.00 94.69 211 LEU A O 1
ATOM 1697 N N . ASN A 1 212 ? -30.746 -8.067 17.464 1.00 91.00 212 ASN A N 1
ATOM 1698 C CA . ASN A 1 212 ? -30.008 -8.258 16.220 1.00 91.00 212 ASN A CA 1
ATOM 1699 C C . ASN A 1 212 ? -28.901 -7.205 16.081 1.00 91.00 212 ASN A C 1
ATOM 1701 O O . ASN A 1 212 ? -28.979 -6.104 16.619 1.00 91.00 212 ASN A O 1
ATOM 1705 N N . ILE A 1 213 ? -27.878 -7.504 15.280 1.00 87.44 213 ILE A N 1
ATOM 1706 C CA . ILE A 1 213 ? -26.779 -6.563 14.984 1.00 87.44 213 ILE A CA 1
ATOM 1707 C C . ILE A 1 213 ? -27.235 -5.281 14.258 1.00 87.44 213 ILE A C 1
ATOM 1709 O O . ILE A 1 213 ? -26.504 -4.287 14.226 1.00 87.44 213 ILE A O 1
ATOM 1713 N N . THR A 1 214 ? -28.433 -5.315 13.673 1.00 88.88 214 THR A N 1
ATOM 1714 C CA . THR A 1 214 ? -29.120 -4.199 13.011 1.00 88.88 214 THR A CA 1
ATOM 1715 C C . THR A 1 214 ? -30.004 -3.392 13.958 1.00 88.88 214 THR A C 1
ATOM 1717 O O . THR A 1 214 ? -30.535 -2.364 13.549 1.00 88.88 214 THR A O 1
ATOM 1720 N N . ASP A 1 215 ? -30.175 -3.834 15.204 1.00 92.62 215 ASP A N 1
ATOM 1721 C CA . ASP A 1 215 ? -30.994 -3.130 16.184 1.00 92.62 215 ASP A CA 1
ATOM 1722 C C . ASP A 1 215 ? -30.176 -2.039 16.886 1.00 92.62 215 ASP A C 1
ATOM 1724 O O . ASP A 1 215 ? -28.955 -2.137 17.069 1.00 92.62 215 ASP A O 1
ATOM 1728 N N . GLN A 1 216 ? -30.864 -0.970 17.286 1.00 94.62 216 GLN A N 1
ATOM 1729 C CA . GLN A 1 216 ? -30.257 0.093 18.075 1.00 94.62 216 GLN A CA 1
ATOM 1730 C C . GLN A 1 216 ? -30.171 -0.328 19.543 1.00 94.62 216 GLN A C 1
ATOM 1732 O O . GLN A 1 216 ? -31.140 -0.798 20.131 1.00 94.62 216 GLN A O 1
ATOM 1737 N N . TYR A 1 217 ? -29.008 -0.092 20.139 1.00 96.56 217 TYR A N 1
ATOM 1738 C CA . TYR A 1 217 ? -28.729 -0.325 21.550 1.00 96.56 217 TYR A CA 1
ATOM 1739 C C . TYR A 1 217 ? -27.789 0.777 22.020 1.00 96.56 217 TYR A C 1
ATOM 1741 O O . TYR A 1 217 ? -26.656 0.863 21.540 1.00 96.56 217 TYR A O 1
ATOM 1749 N N . ILE A 1 218 ? -28.282 1.697 22.841 1.00 97.75 218 ILE A N 1
ATOM 1750 C CA . ILE A 1 218 ? -27.529 2.909 23.187 1.00 97.75 218 ILE A CA 1
ATOM 1751 C C . ILE A 1 218 ? -26.574 2.656 24.355 1.00 97.75 218 ILE A C 1
ATOM 1753 O O . ILE A 1 218 ? -26.736 1.713 25.131 1.00 97.75 218 ILE A O 1
ATOM 1757 N N . VAL A 1 219 ? -25.545 3.493 24.472 1.00 98.38 219 VAL A N 1
ATOM 1758 C CA . VAL A 1 219 ? -24.468 3.309 25.455 1.00 98.38 219 VAL A CA 1
ATOM 1759 C C . VAL A 1 219 ? -24.995 3.296 26.894 1.00 98.38 219 VAL A C 1
ATOM 1761 O O . VAL A 1 219 ? -24.592 2.442 27.682 1.00 98.38 219 VAL A O 1
ATOM 1764 N N . SER A 1 220 ? -25.924 4.185 27.237 1.00 98.38 220 SER A N 1
ATOM 1765 C CA . SER A 1 220 ? -26.555 4.253 28.560 1.00 98.38 220 SER A CA 1
ATOM 1766 C C . SER A 1 220 ? -27.309 2.975 28.941 1.00 98.38 220 SER A C 1
ATOM 1768 O O . SER A 1 220 ? -27.232 2.558 30.099 1.00 98.38 220 SER A O 1
ATOM 1770 N N . GLN A 1 221 ? -27.966 2.305 27.984 1.00 98.00 221 GLN A N 1
ATOM 1771 C CA . GLN A 1 221 ? -28.612 1.005 28.220 1.00 98.00 221 GLN A CA 1
ATOM 1772 C C . GLN A 1 221 ? -27.569 -0.035 28.635 1.00 98.00 221 GLN A C 1
ATOM 1774 O O . GLN A 1 221 ? -27.674 -0.605 29.722 1.00 98.00 221 GLN A O 1
ATOM 1779 N N . PHE A 1 222 ? -26.498 -0.180 27.845 1.00 98.19 222 PHE A N 1
ATOM 1780 C CA . PHE A 1 222 ? -25.391 -1.078 28.184 1.00 98.19 222 PHE A CA 1
ATOM 1781 C C . PHE A 1 222 ? -24.807 -0.771 29.569 1.00 98.19 222 PHE A C 1
ATOM 1783 O O . PHE A 1 222 ? -24.596 -1.675 30.377 1.00 98.19 222 PHE A O 1
ATOM 1790 N N . VAL A 1 223 ? -24.533 0.503 29.857 1.00 97.94 223 VAL A N 1
ATOM 1791 C CA . VAL A 1 223 ? -23.931 0.914 31.131 1.00 97.94 223 VAL A CA 1
ATOM 1792 C C . VAL A 1 223 ? -24.833 0.545 32.308 1.00 97.94 223 VAL A C 1
ATOM 1794 O O . VAL A 1 223 ? -24.338 0.016 33.303 1.00 97.94 223 VAL A O 1
ATOM 1797 N N . SER A 1 224 ? -26.146 0.756 32.189 1.00 97.50 224 SER A N 1
ATOM 1798 C CA . SER A 1 224 ? -27.096 0.417 33.253 1.00 97.50 224 SER A CA 1
ATOM 1799 C C . SER A 1 224 ? -27.169 -1.089 33.546 1.00 97.50 224 SER A C 1
ATOM 1801 O O . SER A 1 224 ? -27.302 -1.482 34.704 1.00 97.50 224 SER A O 1
ATOM 1803 N N . GLU A 1 225 ? -27.021 -1.930 32.519 1.00 97.00 225 GLU A N 1
ATOM 1804 C CA . GLU A 1 225 ? -27.158 -3.388 32.617 1.00 97.00 225 GLU A CA 1
ATOM 1805 C C . GLU A 1 225 ? -25.854 -4.095 33.030 1.00 97.00 225 GLU A C 1
ATOM 1807 O O . GLU A 1 225 ? -25.881 -5.110 33.737 1.00 97.00 225 GLU A O 1
ATOM 1812 N N . PHE A 1 226 ? -24.700 -3.575 32.598 1.00 97.12 226 PHE A N 1
ATOM 1813 C CA . PHE A 1 226 ? -23.433 -4.312 32.657 1.00 97.12 226 PHE A CA 1
ATOM 1814 C C . PHE A 1 226 ? -22.338 -3.660 33.505 1.00 97.12 226 PHE A C 1
ATOM 1816 O O . PHE A 1 226 ? -21.422 -4.369 33.925 1.00 97.12 226 PHE A O 1
ATOM 1823 N N . SER A 1 227 ? -22.395 -2.357 33.812 1.00 93.88 227 SER A N 1
ATOM 1824 C CA . SER A 1 227 ? -21.279 -1.683 34.507 1.00 93.88 227 SER A CA 1
ATOM 1825 C C . SER A 1 227 ? -21.059 -2.132 35.954 1.00 93.88 227 SER A C 1
ATOM 1827 O O . SER A 1 227 ? -19.965 -1.938 36.482 1.00 93.88 227 SER A O 1
ATOM 1829 N N . SER A 1 228 ? -22.061 -2.737 36.598 1.00 94.06 228 SER A N 1
ATOM 1830 C CA . SER A 1 228 ? -21.953 -3.291 37.956 1.00 94.06 228 SER A CA 1
ATOM 1831 C C . SER A 1 228 ? -21.465 -4.745 37.993 1.00 94.06 228 SER A C 1
ATOM 1833 O O . SER A 1 228 ? -21.147 -5.256 39.068 1.00 94.06 228 SER A O 1
ATOM 1835 N N . GLN A 1 229 ? -21.396 -5.425 36.843 1.00 95.19 229 GLN A N 1
ATOM 1836 C CA . GLN A 1 229 ? -20.989 -6.827 36.769 1.00 95.19 229 GLN A CA 1
ATOM 1837 C C . GLN A 1 229 ? -19.467 -6.977 36.854 1.00 95.19 229 GLN A C 1
ATOM 1839 O O . GLN A 1 229 ? -18.710 -6.134 36.367 1.00 95.19 229 GLN A O 1
ATOM 1844 N N . SER A 1 230 ? -18.997 -8.082 37.443 1.00 96.81 230 SER A N 1
ATOM 1845 C CA . SER A 1 230 ? -17.558 -8.334 37.511 1.00 96.81 230 SER A CA 1
ATOM 1846 C C . SER A 1 230 ? -16.978 -8.674 36.129 1.00 96.81 230 SER A C 1
ATOM 1848 O O . SER A 1 230 ? -17.645 -9.321 35.309 1.00 96.81 230 SER A O 1
ATOM 1850 N N . PRO A 1 231 ? -15.714 -8.299 35.860 1.00 95.94 231 PRO A N 1
ATOM 1851 C CA . PRO A 1 231 ? -15.008 -8.668 34.634 1.00 95.94 231 PRO A CA 1
ATOM 1852 C C . PRO A 1 231 ? -15.074 -10.157 34.286 1.00 95.94 231 PRO A C 1
ATOM 1854 O O . PRO A 1 231 ? -15.179 -10.519 33.114 1.00 95.94 231 PRO A O 1
ATOM 1857 N N . GLU A 1 232 ? -15.012 -11.025 35.295 1.00 96.81 232 GLU A N 1
ATOM 1858 C CA . GLU A 1 232 ? -15.026 -12.475 35.141 1.00 96.81 232 GLU A CA 1
ATOM 1859 C C . GLU A 1 232 ? -16.385 -12.969 34.649 1.00 96.81 232 GLU A C 1
ATOM 1861 O O . GLU A 1 232 ? -16.423 -13.792 33.735 1.00 96.81 232 GLU A O 1
ATOM 1866 N N . VAL A 1 233 ? -17.485 -12.450 35.208 1.00 96.56 233 VAL A N 1
ATOM 1867 C CA . VAL A 1 233 ? -18.852 -12.800 34.791 1.00 96.56 233 VAL A CA 1
ATOM 1868 C C . VAL A 1 233 ? -19.099 -12.341 33.362 1.00 96.56 233 VAL A C 1
ATOM 1870 O O . VAL A 1 233 ? -19.566 -13.125 32.536 1.00 96.56 233 VAL A O 1
ATOM 1873 N N . LEU A 1 234 ? -18.704 -11.111 33.031 1.00 96.31 234 LEU A N 1
ATOM 1874 C CA . LEU A 1 234 ? -18.821 -10.596 31.669 1.00 96.31 234 LEU A CA 1
ATOM 1875 C C . LEU A 1 234 ? -18.032 -11.466 30.682 1.00 96.31 234 LEU A C 1
ATOM 1877 O O . LEU A 1 234 ? -18.537 -11.841 29.625 1.00 96.31 234 LEU A O 1
ATOM 1881 N N . ALA A 1 235 ? -16.800 -11.839 31.033 1.00 95.75 235 ALA A N 1
ATOM 1882 C CA . ALA A 1 235 ? -15.953 -12.654 30.172 1.00 95.75 235 ALA A CA 1
ATOM 1883 C C . ALA A 1 235 ? -16.463 -14.091 29.990 1.00 95.75 235 ALA A C 1
ATOM 1885 O O . ALA A 1 235 ? -16.217 -14.669 28.936 1.00 95.75 235 ALA A O 1
ATOM 1886 N N . THR A 1 236 ? -17.127 -14.695 30.978 1.00 96.06 236 THR A N 1
ATOM 1887 C CA . THR A 1 236 ? -17.581 -16.097 30.896 1.00 96.06 236 THR A CA 1
ATOM 1888 C C . THR A 1 236 ? -19.021 -16.247 30.435 1.00 96.06 236 THR A C 1
ATOM 1890 O O . THR A 1 236 ? -19.310 -17.144 29.654 1.00 96.06 236 THR A O 1
ATOM 1893 N N . SER A 1 237 ? -19.913 -15.388 30.917 1.00 94.00 237 SER A N 1
ATOM 1894 C CA . SER A 1 237 ? -21.362 -15.585 30.820 1.00 94.00 237 SER A CA 1
ATOM 1895 C C . SER A 1 237 ? -22.005 -14.687 29.768 1.00 94.00 237 SER A C 1
ATOM 1897 O O . SER A 1 237 ? -22.994 -15.083 29.162 1.00 94.00 237 SER A O 1
ATOM 1899 N N . VAL A 1 238 ? -21.433 -13.501 29.531 1.00 95.12 238 VAL A N 1
ATOM 1900 C CA . VAL A 1 238 ? -21.967 -12.519 28.573 1.00 95.12 238 VAL A CA 1
ATOM 1901 C C . VAL A 1 238 ? -21.268 -12.644 27.218 1.00 95.12 238 VAL A C 1
ATOM 1903 O O . VAL A 1 238 ? -21.902 -12.903 26.199 1.00 95.12 238 VAL A O 1
ATOM 1906 N N . PHE A 1 239 ? -19.941 -12.507 27.199 1.00 95.94 239 PHE A N 1
ATOM 1907 C CA . PHE A 1 239 ? -19.149 -12.545 25.966 1.00 95.94 239 PHE A CA 1
ATOM 1908 C C . PHE A 1 239 ? -18.630 -13.950 25.613 1.00 95.94 239 PHE A C 1
ATOM 1910 O O . PHE A 1 239 ? -18.271 -14.199 24.459 1.00 95.94 239 PHE A O 1
ATOM 1917 N N . ASP A 1 240 ? -18.544 -14.849 26.603 1.00 95.81 240 ASP A N 1
ATOM 1918 C CA . ASP A 1 240 ? -17.858 -16.152 26.519 1.00 95.81 240 ASP A CA 1
ATOM 1919 C C . ASP A 1 240 ? -16.478 -16.036 25.831 1.00 95.81 240 ASP A C 1
ATOM 1921 O O . ASP A 1 240 ? -16.112 -16.762 24.904 1.00 95.81 240 ASP A O 1
ATOM 1925 N N . ASN A 1 241 ? -15.710 -15.026 26.241 1.00 95.19 241 ASN A N 1
ATOM 1926 C CA . ASN A 1 241 ? -14.393 -14.725 25.710 1.00 95.19 241 ASN A CA 1
ATOM 1927 C C . ASN A 1 241 ? -13.490 -14.114 26.794 1.00 95.19 241 ASN A C 1
ATOM 1929 O O . ASN A 1 241 ? -13.659 -12.971 27.220 1.00 95.19 241 ASN A O 1
ATOM 1933 N N . LYS A 1 242 ? -12.472 -14.882 27.199 1.00 95.19 242 LYS A N 1
ATOM 1934 C CA . LYS A 1 242 ? -11.506 -14.523 28.254 1.00 95.19 242 LYS A CA 1
ATOM 1935 C C . LYS A 1 242 ? -10.227 -13.861 27.729 1.00 95.19 242 LYS A C 1
ATOM 1937 O O . LYS A 1 242 ? -9.239 -13.766 28.457 1.00 95.19 242 LYS A O 1
ATOM 1942 N N . GLN A 1 243 ? -10.200 -13.439 26.464 1.00 94.69 243 GLN A N 1
ATOM 1943 C CA . GLN A 1 243 ? -9.032 -12.758 25.910 1.00 94.69 243 GLN A CA 1
ATOM 1944 C C . GLN A 1 243 ? -8.709 -11.478 26.681 1.00 94.69 243 GLN A C 1
ATOM 1946 O O . GLN A 1 243 ? -9.578 -10.817 27.255 1.00 94.69 243 GLN A O 1
ATOM 1951 N N . ARG A 1 244 ? -7.428 -11.113 26.659 1.00 95.00 244 ARG A N 1
ATOM 1952 C CA . ARG A 1 244 ? -6.886 -9.960 27.377 1.00 95.00 244 ARG A CA 1
ATOM 1953 C C . ARG A 1 244 ? -6.368 -8.902 26.411 1.00 95.00 244 ARG A C 1
ATOM 1955 O O . ARG A 1 244 ? -6.027 -9.210 25.272 1.00 95.00 244 ARG A O 1
ATOM 1962 N N . THR A 1 245 ? -6.293 -7.654 26.870 1.00 92.19 245 THR A N 1
ATOM 1963 C CA . THR A 1 245 ? -5.737 -6.532 26.089 1.00 92.19 245 THR A CA 1
ATOM 1964 C C . THR A 1 245 ? -4.217 -6.627 25.897 1.00 92.19 245 THR A C 1
ATOM 1966 O O . THR A 1 245 ? -3.663 -5.974 25.021 1.00 92.19 245 THR A O 1
ATOM 1969 N N . SER A 1 246 ? -3.540 -7.454 26.700 1.00 86.19 246 SER A N 1
ATOM 1970 C CA . SER A 1 246 ? -2.123 -7.815 26.586 1.00 86.19 246 SER A CA 1
ATOM 1971 C C . SER A 1 246 ? -1.874 -9.165 27.271 1.00 86.19 246 SER A C 1
ATOM 1973 O O . SER A 1 246 ? -2.560 -9.505 28.241 1.00 86.19 246 SER A O 1
ATOM 1975 N N . THR A 1 247 ? -0.889 -9.919 26.778 1.00 82.56 247 THR A N 1
ATOM 1976 C CA . THR A 1 247 ? -0.479 -11.228 27.311 1.00 82.56 247 THR A CA 1
ATOM 1977 C C . THR A 1 247 ? 0.278 -11.137 28.634 1.00 82.56 247 THR A C 1
ATOM 1979 O O . THR A 1 247 ? 0.229 -12.081 29.411 1.00 82.56 247 THR A O 1
ATOM 1982 N N . THR A 1 248 ? 0.950 -10.019 28.917 1.00 82.62 248 THR A N 1
ATOM 1983 C CA . THR A 1 248 ? 1.809 -9.877 30.107 1.00 82.62 248 THR A CA 1
ATOM 1984 C C . THR A 1 248 ? 1.130 -9.119 31.238 1.00 82.62 248 THR A C 1
ATOM 1986 O O . THR A 1 248 ? 1.213 -9.513 32.394 1.00 82.62 248 THR A O 1
ATOM 1989 N N . ASN A 1 249 ? 0.438 -8.026 30.916 1.00 86.75 249 ASN A N 1
ATOM 1990 C CA . ASN A 1 249 ? -0.162 -7.142 31.914 1.00 86.75 249 ASN A CA 1
ATOM 1991 C C . ASN A 1 249 ? -1.516 -6.589 31.438 1.00 86.75 249 ASN A C 1
ATOM 1993 O O . ASN A 1 249 ? -1.862 -5.453 31.728 1.00 86.75 249 ASN A O 1
ATOM 1997 N N . GLY A 1 250 ? -2.287 -7.339 30.646 1.00 91.00 250 GLY A N 1
ATOM 1998 C CA . GLY A 1 250 ? -3.591 -6.875 30.153 1.00 91.00 250 GLY A CA 1
ATOM 1999 C C . GLY A 1 250 ? -4.665 -6.758 31.240 1.00 91.00 250 GLY A C 1
ATOM 2000 O O . GLY A 1 250 ? -4.465 -7.170 32.382 1.00 91.00 250 GLY A O 1
ATOM 2001 N N . ILE A 1 251 ? -5.828 -6.235 30.865 1.00 96.19 251 ILE A N 1
ATOM 2002 C CA . ILE A 1 251 ? -7.114 -6.543 31.519 1.00 96.19 251 ILE A CA 1
ATOM 2003 C C . ILE A 1 251 ? -7.901 -7.504 30.635 1.00 96.19 251 ILE A C 1
ATOM 2005 O O . ILE A 1 251 ? -7.524 -7.714 29.478 1.00 96.19 251 ILE A O 1
ATOM 2009 N N . LEU A 1 252 ? -8.982 -8.089 31.153 1.00 96.88 252 LEU A N 1
ATOM 2010 C CA . LEU A 1 252 ? -9.931 -8.802 30.298 1.00 96.88 252 LEU A CA 1
ATOM 2011 C C . LEU A 1 252 ? -10.503 -7.831 29.262 1.00 96.88 252 LEU A C 1
ATOM 2013 O O . LEU A 1 252 ? -10.800 -6.678 29.567 1.00 96.88 252 LEU A O 1
ATOM 2017 N N . LYS A 1 253 ? -10.677 -8.290 28.024 1.00 96.94 253 LYS A N 1
ATOM 2018 C CA . LYS A 1 253 ? -11.316 -7.474 26.985 1.00 96.94 253 LYS A CA 1
ATOM 2019 C C . LYS A 1 253 ? -12.761 -7.125 27.348 1.00 96.94 253 LYS A C 1
ATOM 2021 O O . LYS A 1 253 ? -13.188 -6.013 27.071 1.00 96.94 253 LYS A O 1
ATOM 2026 N N . ALA A 1 254 ? -13.454 -8.015 28.059 1.00 97.38 254 ALA A N 1
ATOM 2027 C CA . ALA A 1 254 ? -14.759 -7.737 28.658 1.00 97.38 254 ALA A CA 1
ATOM 2028 C C . ALA A 1 254 ? -14.728 -6.519 29.608 1.00 97.38 254 ALA A C 1
ATOM 2030 O O . ALA A 1 254 ? -15.554 -5.620 29.488 1.00 97.38 254 ALA A O 1
ATOM 2031 N N . GLU A 1 255 ? -13.722 -6.434 30.488 1.00 97.69 255 GLU A N 1
ATOM 2032 C CA . GLU A 1 255 ? -13.506 -5.260 31.349 1.00 97.69 255 GLU A CA 1
ATOM 2033 C C . GLU A 1 255 ? -13.209 -4.004 30.520 1.00 97.69 255 GLU A C 1
ATOM 2035 O O . GLU A 1 255 ? -13.714 -2.921 30.812 1.00 97.69 255 GLU A O 1
ATOM 2040 N N . ALA A 1 256 ? -12.393 -4.142 29.471 1.00 97.38 256 ALA A N 1
ATOM 2041 C CA . ALA A 1 256 ? -12.057 -3.029 28.594 1.00 97.38 256 ALA A CA 1
ATOM 2042 C C . ALA A 1 256 ? -13.295 -2.464 27.883 1.00 97.38 256 ALA A C 1
ATOM 2044 O O . ALA A 1 256 ? -13.409 -1.245 27.820 1.00 97.38 256 ALA A O 1
ATOM 2045 N N . VAL A 1 257 ? -14.223 -3.311 27.412 1.00 98.06 257 VAL A N 1
ATOM 2046 C CA . VAL A 1 257 ? -15.505 -2.887 26.813 1.00 98.06 257 VAL A CA 1
ATOM 2047 C C . VAL A 1 257 ? -16.302 -2.022 27.788 1.00 98.06 257 VAL A C 1
ATOM 2049 O O . VAL A 1 257 ? -16.683 -0.909 27.433 1.00 98.06 257 VAL A O 1
ATOM 2052 N N . VAL A 1 258 ? -16.490 -2.483 29.030 1.00 98.19 258 VAL A N 1
ATOM 2053 C CA . VAL A 1 258 ? -17.230 -1.725 30.054 1.00 98.19 258 VAL A CA 1
ATOM 2054 C C . VAL A 1 258 ? -16.567 -0.384 30.344 1.00 98.19 258 VAL A C 1
ATOM 2056 O O . VAL A 1 258 ? -17.236 0.647 30.362 1.00 98.19 258 VAL A O 1
ATOM 2059 N N . LYS A 1 259 ? -15.241 -0.356 30.527 1.00 98.31 259 LYS A N 1
ATOM 2060 C CA . LYS A 1 259 ? -14.515 0.906 30.746 1.00 98.31 259 LYS A CA 1
ATOM 2061 C C . LYS A 1 259 ? -14.657 1.859 29.564 1.00 98.31 259 LYS A C 1
ATOM 2063 O O . LYS A 1 259 ? -14.823 3.055 29.774 1.00 98.31 259 LYS A O 1
ATOM 2068 N N . TYR A 1 260 ? -14.618 1.337 28.343 1.00 98.19 260 TYR A N 1
ATOM 2069 C CA . TYR A 1 260 ? -14.767 2.133 27.130 1.00 98.19 260 TYR A CA 1
ATOM 2070 C C . TYR A 1 260 ? -16.153 2.769 27.045 1.00 98.19 260 TYR A C 1
ATOM 2072 O O . TYR A 1 260 ? -16.262 3.977 26.854 1.00 98.19 260 TYR A O 1
ATOM 2080 N N . LEU A 1 261 ? -17.206 1.973 27.243 1.00 98.44 261 LEU A N 1
ATOM 2081 C CA . LEU A 1 261 ? -18.590 2.439 27.177 1.00 98.44 261 LEU A CA 1
ATOM 2082 C C . LEU A 1 261 ? -18.931 3.398 28.324 1.00 98.44 261 LEU A C 1
ATOM 2084 O O . LEU A 1 261 ? -19.619 4.383 28.090 1.00 98.44 261 LEU A O 1
ATOM 2088 N N . ASN A 1 262 ? -18.364 3.210 29.519 1.00 98.44 262 ASN A N 1
ATOM 2089 C CA . ASN A 1 262 ? -18.485 4.192 30.601 1.00 98.44 262 ASN A CA 1
ATOM 2090 C C . ASN A 1 262 ? -17.834 5.538 30.252 1.00 98.44 262 ASN A C 1
ATOM 2092 O O . ASN A 1 262 ? -18.415 6.579 30.546 1.00 98.44 262 ASN A O 1
ATOM 2096 N N . VAL A 1 263 ? -16.659 5.542 29.608 1.00 98.44 263 VAL A N 1
ATOM 2097 C CA . VAL A 1 263 ? -16.048 6.794 29.129 1.00 98.44 263 VAL A CA 1
ATOM 2098 C C . VAL A 1 263 ? -16.943 7.449 28.078 1.00 98.44 263 VAL A C 1
ATOM 2100 O O . VAL A 1 263 ? -17.202 8.639 28.175 1.00 98.44 263 VAL A O 1
ATOM 2103 N N . LEU A 1 264 ? -17.471 6.699 27.108 1.00 98.44 264 LEU A N 1
ATOM 2104 C CA . LEU A 1 264 ? -18.391 7.264 26.111 1.00 98.44 264 LEU A CA 1
ATOM 2105 C C . LEU A 1 264 ? -19.646 7.866 26.762 1.00 98.44 264 LEU A C 1
ATOM 2107 O O . LEU A 1 264 ? -20.015 8.995 26.444 1.00 98.44 264 LEU A O 1
ATOM 2111 N N . HIS A 1 265 ? -20.228 7.170 27.739 1.00 98.50 265 HIS A N 1
ATOM 2112 C CA . HIS A 1 265 ? -21.385 7.648 28.491 1.00 98.50 265 HIS A CA 1
ATOM 2113 C C . HIS A 1 265 ? -21.098 8.948 29.259 1.00 98.50 265 HIS A C 1
ATOM 2115 O O . HIS A 1 265 ? -21.898 9.878 29.216 1.00 98.50 265 HIS A O 1
ATOM 2121 N N . GLN A 1 266 ? -19.927 9.068 29.898 1.00 98.12 266 GLN A N 1
ATOM 2122 C CA . GLN A 1 266 ? -19.505 10.298 30.592 1.00 98.12 266 GLN A CA 1
ATOM 2123 C C . GLN A 1 266 ? -19.405 11.514 29.660 1.00 98.12 266 GLN A C 1
ATOM 2125 O O . GLN A 1 266 ? -19.567 12.645 30.109 1.00 98.12 266 GLN A O 1
ATOM 2130 N N . PHE A 1 267 ? -19.144 11.286 28.372 1.00 98.25 267 PHE A N 1
ATOM 2131 C CA . PHE A 1 267 ? -19.099 12.322 27.339 1.00 98.25 267 PHE A CA 1
ATOM 2132 C C . PHE A 1 267 ? -20.445 12.493 26.607 1.00 98.25 267 PHE A C 1
ATOM 2134 O O . PHE A 1 267 ? -20.515 13.253 25.644 1.00 98.25 267 PHE A O 1
ATOM 2141 N N . GLY A 1 268 ? -21.509 11.806 27.044 1.00 98.00 268 GLY A N 1
ATOM 2142 C CA . GLY A 1 268 ? -22.840 11.876 26.435 1.00 98.00 268 GLY A CA 1
ATOM 2143 C C . GLY A 1 268 ? -22.924 11.246 25.042 1.00 98.00 268 GLY A C 1
ATOM 2144 O O . GLY A 1 268 ? -23.751 11.656 24.231 1.00 98.00 268 GLY A O 1
ATOM 2145 N N . ILE A 1 269 ? -22.042 10.294 24.729 1.00 98.62 269 ILE A N 1
ATOM 2146 C CA . ILE A 1 269 ? -21.997 9.616 23.432 1.00 98.62 269 ILE A CA 1
ATOM 2147 C C . ILE A 1 269 ? -22.847 8.350 23.515 1.00 98.62 269 ILE A C 1
ATOM 2149 O O . ILE A 1 269 ? -22.460 7.393 24.181 1.00 98.62 269 ILE A O 1
ATOM 2153 N N . GLU A 1 270 ? -23.978 8.334 22.808 1.00 98.25 270 GLU A N 1
ATOM 2154 C CA . GLU A 1 270 ? -24.959 7.241 22.857 1.00 98.25 270 GLU A CA 1
ATOM 2155 C C . GLU A 1 270 ? -25.016 6.432 21.549 1.00 98.25 270 GLU A C 1
ATOM 2157 O O . GLU A 1 270 ? -25.325 5.238 21.565 1.00 98.25 270 GLU A O 1
ATOM 2162 N N . THR A 1 271 ? -24.697 7.062 20.414 1.00 97.56 271 THR A N 1
ATOM 2163 C CA . THR A 1 271 ? -24.872 6.510 19.060 1.00 97.56 271 THR A CA 1
ATOM 2164 C C . THR A 1 271 ? -23.628 6.669 18.177 1.00 97.56 271 THR A C 1
ATOM 2166 O O . THR A 1 271 ? -22.698 7.407 18.510 1.00 97.56 271 THR A O 1
ATOM 2169 N N . LYS A 1 272 ? -23.613 5.999 17.010 1.00 95.44 272 LYS A N 1
ATOM 2170 C CA . LYS A 1 272 ? -22.543 6.147 16.002 1.00 95.44 272 LYS A CA 1
ATOM 2171 C C . LYS A 1 272 ? -22.346 7.609 15.605 1.00 95.44 272 LYS A C 1
ATOM 2173 O O . LYS A 1 272 ? -21.216 8.087 15.588 1.00 95.44 272 LYS A O 1
ATOM 2178 N N . ASP A 1 273 ? -23.441 8.324 15.363 1.00 95.25 273 ASP A N 1
ATOM 2179 C CA . ASP A 1 273 ? -23.400 9.731 14.966 1.00 95.25 273 ASP A CA 1
ATOM 2180 C C . ASP A 1 273 ? -22.792 10.611 16.058 1.00 95.25 273 ASP A C 1
ATOM 2182 O O . ASP A 1 273 ? -22.034 11.534 15.758 1.00 95.25 273 ASP A O 1
ATOM 2186 N N . ASP A 1 274 ? -23.072 10.314 17.331 1.00 97.62 274 ASP A N 1
ATOM 2187 C CA . ASP A 1 274 ? -22.460 11.030 18.452 1.00 97.62 274 ASP A CA 1
ATOM 2188 C C . ASP A 1 274 ? -20.949 10.785 18.506 1.00 97.62 274 ASP A C 1
ATOM 2190 O O . ASP A 1 274 ? -20.185 11.730 18.718 1.00 97.62 274 ASP A O 1
ATOM 2194 N N . LEU A 1 275 ? -20.501 9.544 18.268 1.00 96.75 275 LEU A N 1
ATOM 2195 C CA . LEU A 1 275 ? -19.075 9.217 18.203 1.00 96.75 275 LEU A CA 1
ATOM 2196 C C . LEU A 1 275 ? -18.396 9.975 17.057 1.00 96.75 275 LEU A C 1
ATOM 2198 O O . LEU A 1 275 ? -17.356 10.596 17.271 1.00 96.75 275 LEU A O 1
ATOM 2202 N N . LEU A 1 276 ? -18.988 9.956 15.858 1.00 95.06 276 LEU A N 1
ATOM 2203 C CA . LEU A 1 276 ? -18.446 10.636 14.680 1.00 95.06 276 LEU A CA 1
ATOM 2204 C C . LEU A 1 276 ? -18.359 12.154 14.891 1.00 95.06 276 LEU A C 1
ATOM 2206 O O . LEU A 1 276 ? -17.334 12.755 14.572 1.00 95.06 276 LEU A O 1
ATOM 2210 N N . ARG A 1 277 ? -19.380 12.770 15.505 1.00 96.88 277 ARG A N 1
ATOM 2211 C CA . ARG A 1 277 ? -19.364 14.196 15.887 1.00 96.88 277 ARG A CA 1
ATOM 2212 C C . ARG A 1 277 ? -18.274 14.527 16.912 1.00 96.88 277 ARG A C 1
ATOM 2214 O O . ARG A 1 277 ? -17.786 15.653 16.939 1.00 96.88 277 ARG A O 1
ATOM 2221 N N . ASN A 1 278 ? -17.856 13.552 17.718 1.00 96.62 278 ASN A N 1
ATOM 2222 C CA . ASN A 1 278 ? -16.824 13.701 18.745 1.00 96.62 278 ASN A CA 1
ATOM 2223 C C . ASN A 1 278 ? -15.462 13.108 18.352 1.00 96.62 278 ASN A C 1
ATOM 2225 O O . ASN A 1 278 ? -14.574 13.010 19.203 1.00 96.62 278 ASN A O 1
ATOM 2229 N N . LYS A 1 279 ? -15.245 12.738 17.082 1.00 94.50 279 LYS A N 1
ATOM 2230 C CA . LYS A 1 279 ? -14.021 12.033 16.667 1.00 94.50 279 LYS A CA 1
ATOM 2231 C C . LYS A 1 279 ? -12.727 12.810 16.920 1.00 94.50 279 LYS A C 1
ATOM 2233 O O . LYS A 1 279 ? -11.687 12.193 17.131 1.00 94.50 279 LYS A O 1
ATOM 2238 N N . GLU A 1 280 ? -12.791 14.143 16.974 1.00 94.69 280 GLU A N 1
ATOM 2239 C CA . GLU A 1 280 ? -11.650 15.019 17.278 1.00 94.69 280 GLU A CA 1
ATOM 2240 C C . GLU A 1 280 ? -11.576 15.504 18.731 1.00 94.69 280 GLU A C 1
ATOM 2242 O O . GLU A 1 280 ? -10.667 16.252 19.087 1.00 94.69 280 GLU A O 1
ATOM 2247 N N . ASN A 1 281 ? -12.481 15.055 19.604 1.00 96.69 281 ASN A N 1
ATOM 2248 C CA . ASN A 1 281 ? -12.513 15.497 20.995 1.00 96.69 281 ASN A CA 1
ATOM 2249 C C . ASN A 1 281 ? -11.252 15.035 21.760 1.00 96.69 281 ASN A C 1
ATOM 2251 O O . ASN A 1 281 ? -11.020 13.841 21.975 1.00 96.69 281 ASN A O 1
ATOM 2255 N N . ILE A 1 282 ? -10.424 16.000 22.175 1.00 96.56 282 ILE A N 1
ATOM 2256 C CA . ILE A 1 282 ? -9.120 15.761 22.811 1.00 96.56 282 ILE A CA 1
ATOM 2257 C C . ILE A 1 282 ? -9.277 15.117 24.192 1.00 96.56 282 ILE A C 1
ATOM 2259 O O . ILE A 1 282 ? -8.561 14.162 24.507 1.00 96.56 282 ILE A O 1
ATOM 2263 N N . GLU A 1 283 ? -10.215 15.602 25.007 1.00 97.75 283 GLU A N 1
ATOM 2264 C CA . GLU A 1 283 ? -10.437 15.072 26.356 1.00 97.75 283 GLU A CA 1
ATOM 2265 C C . GLU A 1 283 ? -11.031 13.661 26.305 1.00 97.75 283 GLU A C 1
ATOM 2267 O O . GLU A 1 283 ? -10.612 12.795 27.073 1.00 97.75 283 GLU A O 1
ATOM 2272 N N . LEU A 1 284 ? -11.902 13.374 25.331 1.00 97.75 284 LEU A N 1
ATOM 2273 C CA . LEU A 1 284 ? -12.376 12.013 25.075 1.00 97.75 284 LEU A CA 1
ATOM 2274 C C . LEU A 1 284 ? -11.200 11.081 24.760 1.00 97.75 284 LEU A C 1
ATOM 2276 O O . LEU A 1 284 ? -11.015 10.056 25.418 1.00 97.75 284 LEU A O 1
ATOM 2280 N N . LYS A 1 285 ? -10.359 11.457 23.786 1.00 97.12 285 LYS A N 1
ATOM 2281 C CA . LYS A 1 285 ? -9.158 10.694 23.406 1.00 97.12 285 LYS A CA 1
ATOM 2282 C C . LYS A 1 285 ? -8.234 10.474 24.608 1.00 97.12 285 LYS A C 1
ATOM 2284 O O . LYS A 1 285 ? -7.690 9.383 24.773 1.00 97.12 285 LYS A O 1
ATOM 2289 N N . LYS A 1 286 ? -8.058 11.482 25.466 1.00 97.19 286 LYS A N 1
ATOM 2290 C CA . LYS A 1 286 ? -7.241 11.400 26.684 1.00 97.19 286 LYS A CA 1
ATOM 2291 C C . LYS A 1 286 ? -7.819 10.412 27.699 1.00 97.19 286 LYS A C 1
ATOM 2293 O O . LYS A 1 286 ? -7.064 9.576 28.192 1.00 97.19 286 LYS A O 1
ATOM 2298 N N . SER A 1 287 ? -9.126 10.447 27.952 1.00 97.38 287 SER A N 1
ATOM 2299 C CA . SER A 1 287 ? -9.814 9.496 28.838 1.00 97.38 287 SER A CA 1
ATOM 2300 C C . SER A 1 287 ? -9.730 8.063 28.310 1.00 97.38 287 SER A C 1
ATOM 2302 O O . SER A 1 287 ? -9.380 7.142 29.047 1.00 97.38 287 SER A O 1
ATOM 2304 N N . LEU A 1 288 ? -9.932 7.864 27.005 1.00 97.31 288 LEU A N 1
ATOM 2305 C CA . LEU A 1 288 ? -9.811 6.547 26.374 1.00 97.31 288 LEU A CA 1
ATOM 2306 C C . LEU A 1 288 ? -8.389 5.974 26.475 1.00 97.31 288 LEU A C 1
ATOM 2308 O O . LEU A 1 288 ? -8.225 4.779 26.727 1.00 97.31 288 LEU A O 1
ATOM 2312 N N . LYS A 1 289 ? -7.350 6.812 26.355 1.00 96.50 289 LYS A N 1
ATOM 2313 C CA . LYS A 1 289 ? -5.944 6.392 26.511 1.00 96.50 289 LYS A CA 1
ATOM 2314 C C . LYS A 1 289 ? -5.609 5.866 27.910 1.00 96.50 289 LYS A C 1
ATOM 2316 O O . LYS A 1 289 ? -4.643 5.113 28.040 1.00 96.50 289 LYS A O 1
ATOM 2321 N N . GLN A 1 290 ? -6.378 6.234 28.937 1.00 96.12 290 GLN A N 1
ATOM 2322 C CA . GLN A 1 290 ? -6.180 5.746 30.308 1.00 96.12 290 GLN A CA 1
ATOM 2323 C C . GLN A 1 290 ? -6.656 4.297 30.492 1.00 96.12 290 GLN A C 1
ATOM 2325 O O . GLN A 1 290 ? -6.248 3.623 31.440 1.00 96.12 290 GLN A O 1
ATOM 2330 N N . ILE A 1 291 ? -7.481 3.774 29.579 1.00 95.06 291 ILE A N 1
ATOM 2331 C CA . ILE A 1 291 ? -7.926 2.381 29.623 1.00 95.06 291 ILE A CA 1
ATOM 2332 C C . ILE A 1 291 ? -6.738 1.465 29.294 1.00 95.06 291 ILE A C 1
ATOM 2334 O O . ILE A 1 291 ? -6.042 1.622 28.287 1.00 95.06 291 ILE A O 1
ATOM 2338 N N . LYS A 1 292 ? -6.494 0.462 30.145 1.00 92.38 292 LYS A N 1
ATOM 2339 C CA . LYS A 1 292 ? -5.322 -0.419 30.041 1.00 92.38 292 LYS A CA 1
ATOM 2340 C C . LYS A 1 292 ? -5.299 -1.186 28.710 1.00 92.38 292 LYS A C 1
ATOM 2342 O O . LYS A 1 292 ? -6.143 -2.045 28.451 1.00 92.38 292 LYS A O 1
ATOM 2347 N N . GLY A 1 293 ? -4.293 -0.895 27.884 1.00 87.50 293 GLY A N 1
ATOM 2348 C CA . GLY A 1 293 ? -4.139 -1.439 26.527 1.00 87.50 293 GLY A CA 1
ATOM 2349 C C . GLY A 1 293 ? -4.690 -0.549 25.404 1.00 87.50 293 GLY A C 1
ATOM 2350 O O . GLY A 1 293 ? -4.642 -0.960 24.251 1.00 87.50 293 GLY A O 1
ATOM 2351 N N . GLN A 1 294 ? -5.175 0.660 25.711 1.00 89.56 294 GLN A N 1
ATOM 2352 C CA . GLN A 1 294 ? -5.798 1.585 24.749 1.00 89.56 294 GLN A CA 1
ATOM 2353 C C . GLN A 1 294 ? -4.982 2.864 24.490 1.00 89.56 294 GLN A C 1
ATOM 2355 O O . GLN A 1 294 ? -5.451 3.779 23.817 1.00 89.56 294 GLN A O 1
ATOM 2360 N N . SER A 1 295 ? -3.731 2.929 24.958 1.00 86.38 295 SER A N 1
ATOM 2361 C CA . SER A 1 295 ? -2.872 4.123 24.854 1.00 86.38 295 SER A CA 1
ATOM 2362 C C . SER A 1 295 ? -2.618 4.606 23.418 1.00 86.38 295 SER A C 1
ATOM 2364 O O . SER A 1 295 ? -2.402 5.796 23.196 1.00 86.38 295 SER A O 1
ATOM 2366 N N . LYS A 1 296 ? -2.669 3.695 22.438 1.00 86.44 296 LYS A N 1
ATOM 2367 C CA . LYS A 1 296 ? -2.478 3.986 21.006 1.00 86.44 296 LYS A CA 1
ATOM 2368 C C . LYS A 1 296 ? -3.775 4.290 20.246 1.00 86.44 296 LYS A C 1
ATOM 2370 O O . LYS A 1 296 ? -3.715 4.475 19.041 1.00 86.44 296 LYS A O 1
ATOM 2375 N N . LEU A 1 297 ? -4.938 4.281 20.907 1.00 91.12 297 LEU A N 1
ATOM 2376 C CA . LEU A 1 297 ? -6.251 4.535 20.290 1.00 91.12 297 LEU A CA 1
ATOM 2377 C C . LEU A 1 297 ? -6.614 3.642 19.084 1.00 91.12 297 LEU A C 1
ATOM 2379 O O . LEU A 1 297 ? -7.559 3.938 18.364 1.00 91.12 297 LEU A O 1
ATOM 2383 N N . LEU A 1 298 ? -5.953 2.495 18.893 1.00 89.94 298 LEU A N 1
ATOM 2384 C CA . LEU A 1 298 ? -6.261 1.577 17.785 1.00 89.94 298 LEU A CA 1
ATOM 2385 C C . LEU A 1 298 ? -7.721 1.110 17.792 1.00 89.94 298 LEU A C 1
ATOM 2387 O O . LEU A 1 298 ? -8.358 1.052 16.746 1.00 89.94 298 LEU A O 1
ATOM 2391 N N . THR A 1 299 ? -8.257 0.818 18.978 1.00 92.69 299 THR A N 1
ATOM 2392 C CA . THR A 1 299 ? -9.673 0.478 19.159 1.00 92.69 299 THR A CA 1
ATOM 2393 C C . THR A 1 299 ? -10.586 1.645 18.796 1.00 92.69 299 THR A C 1
ATOM 2395 O O . THR A 1 299 ? -11.628 1.417 18.202 1.00 92.69 299 THR A O 1
ATOM 2398 N N . PHE A 1 300 ? -10.197 2.887 19.113 1.00 95.25 300 PHE A N 1
ATOM 2399 C CA . PHE A 1 300 ? -10.984 4.078 18.772 1.00 95.25 300 PHE A CA 1
ATOM 2400 C C . PHE A 1 300 ? -11.064 4.265 17.262 1.00 95.25 300 PHE A C 1
ATOM 2402 O O . PHE A 1 300 ? -12.154 4.369 16.713 1.00 95.25 300 PHE A O 1
ATOM 2409 N N . ASN A 1 301 ? -9.916 4.212 16.584 1.00 92.69 301 ASN A N 1
ATOM 2410 C CA . ASN A 1 301 ? -9.849 4.349 15.133 1.00 92.69 301 ASN A CA 1
ATOM 2411 C C . ASN A 1 301 ? -10.665 3.253 14.440 1.00 92.69 301 ASN A C 1
ATOM 2413 O O . ASN A 1 301 ? -11.415 3.529 13.510 1.00 92.69 301 ASN A O 1
ATOM 2417 N N . TYR A 1 302 ? -10.586 2.016 14.935 1.00 91.62 302 TYR A N 1
ATOM 2418 C CA . TYR A 1 302 ? -11.376 0.929 14.370 1.00 91.62 302 TYR A CA 1
ATOM 2419 C C . TYR A 1 302 ? -12.875 1.054 14.685 1.00 91.62 302 TYR A C 1
ATOM 2421 O O . TYR A 1 302 ? -13.705 0.771 13.825 1.00 91.62 302 TYR A O 1
ATOM 2429 N N . ALA A 1 303 ? -13.243 1.556 15.866 1.00 93.75 303 ALA A N 1
ATOM 2430 C CA . ALA A 1 303 ? -14.629 1.876 16.187 1.00 93.75 303 ALA A CA 1
ATOM 2431 C C . ALA A 1 303 ? -15.190 2.986 15.282 1.00 93.75 303 ALA A C 1
ATOM 2433 O O . ALA A 1 303 ? -16.333 2.870 14.846 1.00 93.75 303 ALA A O 1
ATOM 2434 N N . LEU A 1 304 ? -14.399 4.012 14.938 1.00 93.44 304 LEU A N 1
ATOM 2435 C CA . LEU A 1 304 ? -14.781 5.041 13.961 1.00 93.44 304 LEU A CA 1
ATOM 2436 C C . LEU A 1 304 ? -15.051 4.420 12.586 1.00 93.44 304 LEU A C 1
ATOM 2438 O O . LEU A 1 304 ? -16.104 4.669 12.005 1.00 93.44 304 LEU A O 1
ATOM 2442 N N . MET A 1 305 ? -14.162 3.539 12.113 1.00 90.19 305 MET A N 1
ATOM 2443 C CA . MET A 1 305 ? -14.349 2.819 10.846 1.00 90.19 305 MET A CA 1
ATOM 2444 C C . MET A 1 305 ? -15.631 1.973 10.846 1.00 90.19 305 MET A C 1
ATOM 2446 O O . MET A 1 305 ? -16.397 2.008 9.883 1.00 90.19 305 MET A O 1
ATOM 2450 N N . LEU A 1 306 ? -15.892 1.226 11.926 1.00 89.69 306 LEU A N 1
ATOM 2451 C CA . LEU A 1 306 ? -17.131 0.453 12.097 1.00 89.69 306 LEU A CA 1
ATOM 2452 C C . LEU A 1 306 ? -18.369 1.353 12.200 1.00 89.69 306 LEU A C 1
ATOM 2454 O O . LEU A 1 306 ? -19.457 0.940 11.804 1.00 89.69 306 LEU A O 1
ATOM 2458 N N . SER A 1 307 ? -18.194 2.578 12.697 1.00 91.44 307 SER A N 1
ATOM 2459 C CA . SER A 1 307 ? -19.261 3.570 12.832 1.00 91.44 307 SER A CA 1
ATOM 2460 C C . SER A 1 307 ? -19.546 4.344 11.542 1.00 91.44 307 SER A C 1
ATOM 2462 O O . SER A 1 307 ? -20.511 5.099 11.509 1.00 91.44 307 SER A O 1
ATOM 2464 N N . GLY A 1 308 ? -18.755 4.131 10.484 1.00 88.12 308 GLY A N 1
ATOM 2465 C CA . GLY A 1 308 ? -18.954 4.735 9.164 1.00 88.12 308 GLY A CA 1
ATOM 2466 C C . GLY A 1 308 ? -17.966 5.846 8.804 1.00 88.12 308 GLY A C 1
ATOM 2467 O O . GLY A 1 308 ? -18.132 6.472 7.762 1.00 88.12 308 GLY A O 1
ATOM 2468 N N . ASP A 1 309 ? -16.930 6.096 9.613 1.00 88.56 309 ASP A N 1
ATOM 2469 C CA . ASP A 1 309 ? -15.894 7.060 9.240 1.00 88.56 309 ASP A CA 1
ATOM 2470 C C . ASP A 1 309 ? -15.098 6.558 8.025 1.00 88.56 309 ASP A C 1
ATOM 2472 O O . ASP A 1 309 ? -14.576 5.439 8.007 1.00 88.56 309 ASP A O 1
ATOM 2476 N N . THR A 1 310 ? -15.009 7.403 7.002 1.00 84.12 310 THR A N 1
ATOM 2477 C CA . THR A 1 310 ? -14.324 7.114 5.735 1.00 84.12 310 THR A CA 1
ATOM 2478 C C . THR A 1 310 ? -12.904 7.679 5.677 1.00 84.12 310 THR A C 1
ATOM 2480 O O . THR A 1 310 ? -12.172 7.374 4.733 1.00 84.12 310 THR A O 1
ATOM 2483 N N . GLY A 1 311 ? -12.518 8.483 6.675 1.00 84.50 311 GLY A N 1
ATOM 2484 C CA . GLY A 1 311 ? -11.256 9.224 6.747 1.00 84.50 311 GLY A CA 1
ATOM 2485 C C . GLY A 1 311 ? -10.262 8.687 7.778 1.00 84.50 311 GLY A C 1
ATOM 2486 O O . GLY A 1 311 ? -9.252 9.336 8.036 1.00 84.50 311 GLY A O 1
ATOM 2487 N N . THR A 1 312 ? -10.533 7.518 8.358 1.00 86.56 312 THR A N 1
ATOM 2488 C CA . THR A 1 312 ? -9.681 6.859 9.350 1.00 86.56 312 THR A CA 1
ATOM 2489 C C . THR A 1 312 ? -9.331 5.452 8.879 1.00 86.56 312 THR A C 1
ATOM 2491 O O . THR A 1 312 ? -10.185 4.726 8.370 1.00 86.56 312 THR A O 1
ATOM 2494 N N . PHE A 1 313 ? -8.086 5.033 9.106 1.00 88.69 313 PHE A N 1
ATOM 2495 C CA . PHE A 1 313 ? -7.666 3.635 8.998 1.00 88.69 313 PHE A CA 1
ATOM 2496 C C . PHE A 1 313 ? -7.106 3.131 10.331 1.00 88.69 313 PHE A C 1
ATOM 2498 O O . PHE A 1 313 ? -6.775 3.896 11.249 1.00 88.69 313 PHE A O 1
ATOM 2505 N N . LYS A 1 314 ? -6.976 1.810 10.450 1.00 88.31 314 LYS A N 1
ATOM 2506 C CA . LYS A 1 314 ? -6.463 1.173 11.656 1.00 88.31 314 LYS A CA 1
ATOM 2507 C C . LYS A 1 314 ? -4.971 0.920 11.480 1.00 88.31 314 LYS A C 1
ATOM 2509 O O . LYS A 1 314 ? -4.569 -0.052 10.855 1.00 88.31 314 LYS A O 1
ATOM 2514 N N . LYS A 1 315 ? -4.132 1.752 12.106 1.00 89.62 315 LYS A N 1
ATOM 2515 C CA . LYS A 1 315 ? -2.661 1.604 12.123 1.00 89.62 315 LYS A CA 1
ATOM 2516 C C . LYS A 1 315 ? -2.189 0.376 12.922 1.00 89.62 315 LYS A C 1
ATOM 2518 O O . LYS A 1 315 ? -1.542 0.487 13.962 1.00 89.62 315 LYS A O 1
ATOM 2523 N N . ASP A 1 316 ? -2.552 -0.818 12.479 1.00 88.62 316 ASP A N 1
ATOM 2524 C CA . ASP A 1 316 ? -2.098 -2.070 13.068 1.00 88.62 316 ASP A CA 1
ATOM 2525 C C . ASP A 1 316 ? -0.853 -2.621 12.360 1.00 88.62 316 ASP A C 1
ATOM 2527 O O . ASP A 1 316 ? -0.282 -1.997 11.464 1.00 88.62 316 ASP A O 1
ATOM 2531 N N . ARG A 1 317 ? -0.392 -3.796 12.803 1.00 89.75 317 ARG A N 1
ATOM 2532 C CA . ARG A 1 317 ? 0.802 -4.439 12.244 1.00 89.75 317 ARG A CA 1
ATOM 2533 C C . ARG A 1 317 ? 0.688 -4.723 10.745 1.00 89.75 317 ARG A C 1
ATOM 2535 O O . ARG A 1 317 ? 1.711 -4.750 10.084 1.00 89.75 317 ARG A O 1
ATOM 2542 N N . HIS A 1 318 ? -0.510 -4.971 10.212 1.00 92.69 318 HIS A N 1
ATOM 2543 C CA . HIS A 1 318 ? -0.675 -5.286 8.795 1.00 92.69 318 HIS A CA 1
ATOM 2544 C C . HIS A 1 318 ? -0.496 -4.031 7.950 1.00 92.69 318 HIS A C 1
ATOM 2546 O O . HIS A 1 318 ? 0.236 -4.088 6.969 1.00 92.69 318 HIS A O 1
ATOM 2552 N N . ILE A 1 319 ? -1.067 -2.899 8.377 1.00 94.50 319 ILE A N 1
ATOM 2553 C CA . ILE A 1 319 ? -0.805 -1.606 7.735 1.00 94.50 319 ILE A CA 1
ATOM 2554 C C . ILE A 1 319 ? 0.676 -1.246 7.846 1.00 94.50 319 ILE A C 1
ATOM 2556 O O . ILE A 1 319 ? 1.309 -0.976 6.832 1.00 94.50 319 ILE A O 1
ATOM 2560 N N . ILE A 1 320 ? 1.254 -1.300 9.050 1.00 94.31 320 ILE A N 1
ATOM 2561 C CA . ILE A 1 320 ? 2.670 -0.958 9.251 1.00 94.31 320 ILE A CA 1
ATOM 2562 C C . ILE A 1 320 ? 3.565 -1.806 8.344 1.00 94.31 320 ILE A C 1
ATOM 2564 O O . ILE A 1 320 ? 4.327 -1.245 7.564 1.00 94.31 320 ILE A O 1
ATOM 2568 N N . ASN A 1 321 ? 3.426 -3.133 8.394 1.00 94.88 321 ASN A N 1
ATOM 2569 C CA . ASN A 1 321 ? 4.260 -4.035 7.607 1.00 94.88 321 ASN A CA 1
ATOM 2570 C C . ASN A 1 321 ? 4.039 -3.860 6.102 1.00 94.88 321 ASN A C 1
ATOM 2572 O O . ASN A 1 321 ? 4.993 -3.940 5.340 1.00 94.88 321 ASN A O 1
ATOM 2576 N N . PHE A 1 322 ? 2.808 -3.599 5.652 1.00 96.25 322 PHE A N 1
ATOM 2577 C CA . PHE A 1 322 ? 2.552 -3.363 4.234 1.00 96.25 322 PHE A CA 1
ATOM 2578 C C . PHE A 1 322 ? 3.317 -2.133 3.728 1.00 96.25 322 PHE A C 1
ATOM 2580 O O . PHE A 1 322 ? 4.041 -2.208 2.733 1.00 96.25 322 PHE A O 1
ATOM 2587 N N . PHE A 1 323 ? 3.206 -1.015 4.448 1.00 96.06 323 PHE A N 1
ATOM 2588 C CA . PHE A 1 323 ? 3.854 0.234 4.060 1.00 96.06 323 PHE A CA 1
ATOM 2589 C C . PHE A 1 323 ? 5.384 0.158 4.164 1.00 96.06 323 PHE A C 1
ATOM 2591 O O . PHE A 1 323 ? 6.071 0.684 3.291 1.00 96.06 323 PHE A O 1
ATOM 2598 N N . THR A 1 324 ? 5.940 -0.533 5.161 1.00 94.81 324 THR A N 1
ATOM 2599 C CA . THR A 1 324 ? 7.400 -0.681 5.287 1.00 94.81 324 THR A CA 1
ATOM 2600 C C . THR A 1 324 ? 7.984 -1.695 4.310 1.00 94.81 324 THR A C 1
ATOM 2602 O O . THR A 1 324 ? 8.994 -1.427 3.660 1.00 94.81 324 THR A O 1
ATOM 2605 N N . GLU A 1 325 ? 7.393 -2.885 4.213 1.00 94.06 325 GLU A N 1
ATOM 2606 C CA . GLU A 1 325 ? 7.991 -4.004 3.484 1.00 94.06 325 GLU A CA 1
ATOM 2607 C C . GLU A 1 325 ? 7.768 -3.881 1.979 1.00 94.06 325 GLU A C 1
ATOM 2609 O O . GLU A 1 325 ? 8.679 -4.205 1.213 1.00 94.06 325 GLU A O 1
ATOM 2614 N N . TYR A 1 326 ? 6.603 -3.385 1.554 1.00 93.44 326 TYR A N 1
ATOM 2615 C CA . TYR A 1 326 ? 6.245 -3.301 0.140 1.00 93.44 326 TYR A CA 1
ATOM 2616 C C . TYR A 1 326 ? 6.422 -1.889 -0.409 1.00 93.44 326 TYR A C 1
ATOM 2618 O O . TYR A 1 326 ? 7.170 -1.710 -1.360 1.00 93.44 326 TYR A O 1
ATOM 2626 N N . LEU A 1 327 ? 5.838 -0.876 0.235 1.00 92.62 327 LEU A N 1
ATOM 2627 C CA . LEU A 1 327 ? 5.936 0.516 -0.235 1.00 92.62 327 LEU A CA 1
ATOM 2628 C C . LEU A 1 327 ? 7.216 1.241 0.213 1.00 92.62 327 LEU A C 1
ATOM 2630 O O . LEU A 1 327 ? 7.423 2.397 -0.140 1.00 92.62 327 LEU A O 1
ATOM 2634 N N . LYS A 1 328 ? 8.086 0.573 0.983 1.00 92.38 328 LYS A N 1
ATOM 2635 C CA . LYS A 1 328 ? 9.380 1.100 1.460 1.00 92.38 328 LYS A CA 1
ATOM 2636 C C . LYS A 1 328 ? 9.279 2.421 2.234 1.00 92.38 328 LYS A C 1
ATOM 2638 O O . LYS A 1 328 ? 10.247 3.177 2.302 1.00 92.38 328 LYS A O 1
ATOM 2643 N N . VAL A 1 329 ? 8.140 2.674 2.876 1.00 92.81 329 VAL A N 1
ATOM 2644 C CA . VAL A 1 329 ? 7.939 3.845 3.733 1.00 92.81 329 VAL A CA 1
ATOM 2645 C C . VAL A 1 329 ? 8.760 3.682 5.010 1.00 92.81 329 VAL A C 1
ATOM 2647 O O . VAL A 1 329 ? 8.566 2.740 5.778 1.00 92.81 329 VAL A O 1
ATOM 2650 N N . THR A 1 330 ? 9.697 4.602 5.235 1.00 92.62 330 THR A N 1
ATOM 2651 C CA . THR A 1 330 ? 10.622 4.565 6.379 1.00 92.62 330 THR A CA 1
ATOM 2652 C C . THR A 1 330 ? 10.127 5.386 7.563 1.00 92.62 330 THR A C 1
ATOM 2654 O O . THR A 1 330 ? 10.361 5.013 8.713 1.00 92.62 330 THR A O 1
ATOM 2657 N N . ASN A 1 331 ? 9.420 6.487 7.303 1.00 92.75 331 ASN A N 1
ATOM 2658 C CA . ASN A 1 331 ? 8.824 7.305 8.344 1.00 92.75 331 ASN A CA 1
ATOM 2659 C C . ASN A 1 331 ? 7.409 6.809 8.664 1.00 92.75 331 ASN A C 1
ATOM 2661 O O . ASN A 1 331 ? 6.515 6.862 7.833 1.00 92.75 331 ASN A O 1
ATOM 2665 N N . LEU A 1 332 ? 7.195 6.328 9.886 1.00 91.00 332 LEU A N 1
ATOM 2666 C CA . LEU A 1 332 ? 5.901 5.812 10.333 1.00 91.00 332 LEU A CA 1
ATOM 2667 C C . LEU A 1 332 ? 5.254 6.705 11.389 1.00 91.00 332 LEU A C 1
ATOM 2669 O O . LEU A 1 332 ? 4.502 6.203 12.228 1.00 91.00 332 LEU A O 1
ATOM 2673 N N . ASP A 1 333 ? 5.544 8.005 11.407 1.00 92.38 333 ASP A N 1
ATOM 2674 C CA . ASP A 1 333 ? 4.739 8.937 12.193 1.00 92.38 333 ASP A CA 1
ATOM 2675 C C . ASP A 1 333 ? 3.277 8.960 11.692 1.00 92.38 333 ASP A C 1
ATOM 2677 O O . ASP A 1 333 ? 2.973 8.528 10.578 1.00 92.38 333 ASP A O 1
ATOM 2681 N N . ASP A 1 334 ? 2.335 9.354 12.552 1.00 86.75 334 ASP A N 1
ATOM 2682 C CA . ASP A 1 334 ? 0.905 9.279 12.223 1.00 86.75 334 ASP A CA 1
ATOM 2683 C C . ASP A 1 334 ? 0.525 10.187 11.039 1.00 86.75 334 ASP A C 1
ATOM 2685 O O . ASP A 1 334 ? -0.287 9.779 10.213 1.00 86.75 334 ASP A O 1
ATOM 2689 N N . LEU A 1 335 ? 1.133 11.372 10.912 1.00 89.25 335 LEU A N 1
ATOM 2690 C CA . LEU A 1 335 ? 0.829 12.327 9.840 1.00 89.25 335 LEU A CA 1
ATOM 2691 C C . LEU A 1 335 ? 1.402 11.867 8.497 1.00 89.25 335 LEU A C 1
ATOM 2693 O O . LEU A 1 335 ? 0.726 11.931 7.471 1.00 89.25 335 LEU A O 1
ATOM 2697 N N . HIS A 1 336 ? 2.639 11.381 8.500 1.00 93.12 336 HIS A N 1
ATOM 2698 C CA . HIS A 1 336 ? 3.304 10.869 7.316 1.00 93.12 336 HIS A CA 1
ATOM 2699 C C . HIS A 1 336 ? 2.621 9.601 6.818 1.00 93.12 336 HIS A C 1
ATOM 2701 O O . HIS A 1 336 ? 2.275 9.528 5.644 1.00 93.12 336 HIS A O 1
ATOM 2707 N N . LEU A 1 337 ? 2.332 8.640 7.702 1.00 93.94 337 LEU A N 1
ATOM 2708 C CA . LEU A 1 337 ? 1.623 7.428 7.296 1.00 93.94 337 LEU A CA 1
ATOM 2709 C C . LEU A 1 337 ? 0.218 7.748 6.765 1.00 93.94 337 LEU A C 1
ATOM 2711 O O . LEU A 1 337 ? -0.214 7.127 5.801 1.00 93.94 337 LEU A O 1
ATOM 2715 N N . GLN A 1 338 ? -0.475 8.735 7.343 1.00 92.50 338 GLN A N 1
ATOM 2716 C CA . GLN A 1 338 ? -1.753 9.224 6.818 1.00 92.50 338 GLN A CA 1
ATOM 2717 C C . GLN A 1 338 ? -1.616 9.805 5.405 1.00 92.50 338 GLN A C 1
ATOM 2719 O O . GLN A 1 338 ? -2.447 9.522 4.543 1.00 92.50 338 GLN A O 1
ATOM 2724 N N . SER A 1 339 ? -0.566 10.590 5.156 1.00 93.38 339 SER A N 1
ATOM 2725 C CA . SER A 1 339 ? -0.253 11.131 3.830 1.00 93.38 339 SER A CA 1
ATOM 2726 C C . SER A 1 339 ? 0.041 10.019 2.819 1.00 93.38 339 SER A C 1
ATOM 2728 O O . SER A 1 339 ? -0.564 9.986 1.749 1.00 93.38 339 SER A O 1
ATOM 2730 N N . GLU A 1 340 ? 0.893 9.055 3.174 1.00 94.75 340 GLU A N 1
ATOM 2731 C CA . GLU A 1 340 ? 1.206 7.915 2.307 1.00 94.75 340 GLU A CA 1
ATOM 2732 C C . GLU A 1 340 ? -0.034 7.065 2.017 1.00 94.75 340 GLU A C 1
ATOM 2734 O O . GLU A 1 340 ? -0.266 6.674 0.875 1.00 94.75 340 GLU A O 1
ATOM 2739 N N . PHE A 1 341 ? -0.887 6.836 3.017 1.00 95.62 341 PHE A N 1
ATOM 2740 C CA . PHE A 1 341 ? -2.145 6.120 2.826 1.00 95.62 341 PHE A CA 1
ATOM 2741 C C . PHE A 1 341 ? -3.081 6.854 1.858 1.00 95.62 341 PHE A C 1
ATOM 2743 O O . PHE A 1 341 ? -3.649 6.222 0.966 1.00 95.62 341 PHE A O 1
ATOM 2750 N N . ASN A 1 342 ? -3.201 8.180 1.982 1.00 94.00 342 ASN A N 1
ATOM 2751 C CA . ASN A 1 342 ? -3.983 9.007 1.060 1.00 94.00 342 ASN A CA 1
ATOM 2752 C C . ASN A 1 342 ? -3.480 8.900 -0.383 1.00 94.00 342 ASN A C 1
ATOM 2754 O O . ASN A 1 342 ? -4.287 8.681 -1.280 1.00 94.00 342 ASN A O 1
ATOM 2758 N N . LYS A 1 343 ? -2.162 8.958 -0.612 1.00 93.44 343 LYS A N 1
ATOM 2759 C CA . LYS A 1 343 ? -1.583 8.793 -1.960 1.00 93.44 343 LYS A CA 1
ATOM 2760 C C . LYS A 1 343 ? -1.966 7.452 -2.591 1.00 93.44 343 LYS A C 1
ATOM 2762 O O . LYS A 1 343 ? -2.305 7.380 -3.776 1.00 93.44 343 LYS A O 1
ATOM 2767 N N . GLN A 1 344 ? -1.928 6.378 -1.801 1.00 95.50 344 GLN A N 1
ATOM 2768 C CA . GLN A 1 344 ? -2.341 5.059 -2.279 1.00 95.50 344 GLN A CA 1
ATOM 2769 C C . GLN A 1 344 ? -3.847 5.007 -2.544 1.00 95.50 344 GLN A C 1
ATOM 2771 O O . GLN A 1 344 ? -4.262 4.451 -3.559 1.00 95.50 344 GLN A O 1
ATOM 2776 N N . LEU A 1 345 ? -4.666 5.622 -1.686 1.00 94.38 345 LEU A N 1
ATOM 2777 C CA . LEU A 1 345 ? -6.110 5.708 -1.888 1.00 94.38 345 LEU A CA 1
ATOM 2778 C C . LEU A 1 345 ? -6.471 6.476 -3.160 1.00 94.38 345 LEU A C 1
ATOM 2780 O O . LEU A 1 345 ? -7.255 5.961 -3.950 1.00 94.38 345 LEU A O 1
ATOM 2784 N N . GLU A 1 346 ? -5.858 7.631 -3.410 1.00 91.81 346 GLU A N 1
ATOM 2785 C CA . GLU A 1 346 ? -6.045 8.394 -4.650 1.00 91.81 346 GLU A CA 1
ATOM 2786 C C . GLU A 1 346 ? -5.686 7.554 -5.880 1.00 91.81 346 GLU A C 1
ATOM 2788 O O . GLU A 1 346 ? -6.407 7.551 -6.879 1.00 91.81 346 GLU A O 1
ATOM 2793 N N . THR A 1 347 ? -4.597 6.785 -5.797 1.00 90.25 347 THR A N 1
ATOM 2794 C CA . THR A 1 347 ? -4.180 5.867 -6.865 1.00 90.25 347 THR A CA 1
ATOM 2795 C C . THR A 1 347 ? -5.233 4.787 -7.122 1.00 90.25 347 THR A C 1
ATOM 2797 O O . THR A 1 347 ? -5.567 4.512 -8.274 1.00 90.25 347 THR A O 1
ATOM 2800 N N . VAL A 1 348 ? -5.801 4.202 -6.065 1.00 91.62 348 VAL A N 1
ATOM 2801 C CA . VAL A 1 348 ? -6.860 3.185 -6.172 1.00 91.62 348 VAL A CA 1
ATOM 2802 C C . VAL A 1 348 ? -8.157 3.787 -6.705 1.00 91.62 348 VAL A C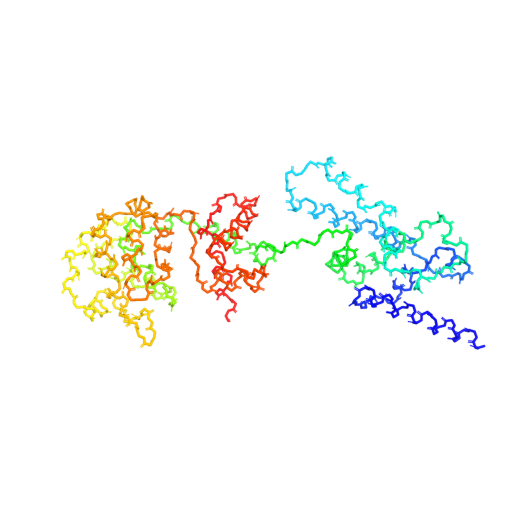 1
ATOM 2804 O O . VAL A 1 348 ? -8.775 3.195 -7.587 1.00 91.62 348 VAL A O 1
ATOM 2807 N N . GLN A 1 349 ? -8.547 4.974 -6.237 1.00 90.25 349 GLN A N 1
ATOM 2808 C CA . GLN A 1 349 ? -9.786 5.658 -6.619 1.00 90.25 349 GLN A CA 1
ATOM 2809 C C . GLN A 1 349 ? -9.849 6.011 -8.107 1.00 90.25 349 GLN A C 1
ATOM 2811 O O . GLN A 1 349 ? -10.931 6.024 -8.686 1.00 90.25 349 GLN A O 1
ATOM 2816 N N . ARG A 1 350 ? -8.699 6.204 -8.767 1.00 86.00 350 ARG A N 1
ATOM 2817 C CA . ARG A 1 350 ? -8.633 6.361 -10.233 1.00 86.00 350 ARG A CA 1
ATOM 2818 C C . ARG A 1 350 ? -9.193 5.158 -10.995 1.00 86.00 350 ARG A C 1
ATOM 2820 O O . ARG A 1 350 ? -9.629 5.320 -12.132 1.00 86.00 350 ARG A O 1
ATOM 2827 N N . ARG A 1 351 ? -9.145 3.962 -10.399 1.00 85.88 351 ARG A N 1
ATOM 2828 C CA . ARG A 1 351 ? -9.684 2.717 -10.967 1.00 85.88 351 ARG A CA 1
ATOM 2829 C C . ARG A 1 351 ? -10.982 2.275 -10.291 1.00 85.88 351 ARG A C 1
ATOM 2831 O O . ARG A 1 351 ? -11.856 1.744 -10.966 1.00 85.88 351 ARG A O 1
ATOM 2838 N N . TYR A 1 352 ? -11.107 2.503 -8.987 1.00 87.44 352 TYR A N 1
ATOM 2839 C CA . TYR A 1 352 ? -12.249 2.109 -8.164 1.00 87.44 352 TYR A CA 1
ATOM 2840 C C . TYR A 1 352 ? -12.767 3.318 -7.360 1.00 87.44 352 TYR A C 1
ATOM 2842 O O . TYR A 1 352 ? -12.412 3.461 -6.188 1.00 87.44 352 TYR A O 1
ATOM 2850 N N . PRO A 1 353 ? -13.587 4.202 -7.965 1.00 87.12 353 PRO A N 1
ATOM 2851 C CA . PRO A 1 353 ? -13.983 5.481 -7.361 1.00 87.12 353 PRO A CA 1
ATOM 2852 C C . PRO A 1 353 ? -14.667 5.371 -5.992 1.00 87.12 353 PRO A C 1
ATOM 2854 O O . PRO A 1 353 ? -14.518 6.264 -5.163 1.00 87.12 353 PRO A O 1
ATOM 2857 N N . ASP A 1 354 ? -15.355 4.258 -5.728 1.00 86.44 354 ASP A N 1
ATOM 2858 C CA . ASP A 1 354 ? -16.094 4.025 -4.479 1.00 86.44 354 ASP A CA 1
ATOM 2859 C C . ASP A 1 354 ? -15.199 3.624 -3.293 1.00 86.44 354 ASP A C 1
ATOM 2861 O O . ASP A 1 354 ? -15.679 3.411 -2.174 1.00 86.44 354 ASP A O 1
ATOM 2865 N N . PHE A 1 355 ? -13.884 3.500 -3.503 1.00 89.19 355 PHE A N 1
ATOM 2866 C CA . PHE A 1 355 ? -12.963 3.189 -2.418 1.00 89.19 355 PHE A CA 1
ATOM 2867 C C . PHE A 1 355 ? -12.802 4.364 -1.451 1.00 89.19 355 PHE A C 1
ATOM 2869 O O . PHE A 1 355 ? -12.709 5.526 -1.835 1.00 89.19 355 PHE A O 1
ATOM 2876 N N . ASN A 1 356 ? -12.690 4.035 -0.170 1.00 89.50 356 ASN A N 1
ATOM 2877 C CA . ASN A 1 356 ? -12.344 4.946 0.912 1.00 89.50 356 ASN A CA 1
ATOM 2878 C C . ASN A 1 356 ? -11.262 4.300 1.793 1.00 89.50 356 ASN A C 1
ATOM 2880 O O . ASN A 1 356 ? -10.802 3.186 1.520 1.00 89.50 356 ASN A O 1
ATOM 2884 N N . MET A 1 357 ? -10.845 4.969 2.873 1.00 90.56 357 MET A N 1
ATOM 2885 C CA . MET A 1 357 ? -9.762 4.433 3.704 1.00 90.56 357 MET A CA 1
ATOM 2886 C C . MET A 1 357 ? -10.086 3.075 4.309 1.00 90.56 357 MET A C 1
ATOM 2888 O O . MET A 1 357 ? -9.223 2.206 4.392 1.00 90.56 357 MET A O 1
ATOM 2892 N N . ARG A 1 358 ? -11.346 2.865 4.688 1.00 86.56 358 ARG A N 1
ATOM 2893 C CA . ARG A 1 358 ? -11.800 1.616 5.286 1.00 86.56 358 ARG A CA 1
ATOM 2894 C C . ARG A 1 358 ? -11.806 0.464 4.284 1.00 86.56 358 ARG A C 1
ATOM 2896 O O . ARG A 1 358 ? -11.485 -0.671 4.651 1.00 86.56 358 ARG A O 1
ATOM 2903 N N . THR A 1 359 ? -12.207 0.706 3.039 1.00 88.00 359 THR A N 1
ATOM 2904 C CA . THR A 1 359 ? -12.183 -0.348 2.017 1.00 88.00 359 THR A CA 1
ATOM 2905 C C . THR A 1 359 ? -10.747 -0.704 1.655 1.00 88.00 359 THR A C 1
ATOM 2907 O O . THR A 1 359 ? -10.434 -1.894 1.590 1.00 88.00 359 THR A O 1
ATOM 2910 N N . LEU A 1 360 ? -9.864 0.294 1.539 1.00 93.19 360 LEU A N 1
ATOM 2911 C CA . LEU A 1 360 ? -8.444 0.078 1.274 1.00 93.19 360 LEU A CA 1
ATOM 2912 C C . LEU A 1 360 ? -7.726 -0.640 2.427 1.00 93.19 360 LEU A C 1
ATOM 2914 O O . LEU A 1 360 ? -6.984 -1.587 2.178 1.00 93.19 360 LEU A O 1
ATOM 2918 N N . ASP A 1 361 ? -7.999 -0.266 3.682 1.00 92.88 361 ASP A N 1
ATOM 2919 C CA . ASP A 1 361 ? -7.499 -0.959 4.883 1.00 92.88 361 ASP A CA 1
ATOM 2920 C C . ASP A 1 361 ? -7.880 -2.446 4.853 1.00 92.88 361 ASP A C 1
ATOM 2922 O O . ASP A 1 361 ? -7.039 -3.322 5.050 1.00 92.88 361 ASP A O 1
ATOM 2926 N N . GLY A 1 362 ? -9.128 -2.738 4.476 1.00 89.69 362 GLY A N 1
ATOM 2927 C CA . GLY A 1 362 ? -9.611 -4.102 4.300 1.00 89.69 362 GLY A CA 1
ATOM 2928 C C . GLY A 1 362 ? -8.889 -4.893 3.210 1.00 89.69 362 GLY A C 1
ATOM 2929 O O . GLY A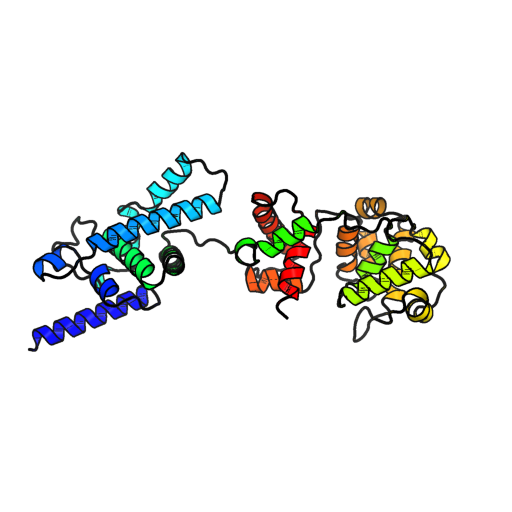 1 362 ? -8.599 -6.072 3.418 1.00 89.69 362 GLY A O 1
ATOM 2930 N N . VAL A 1 363 ? -8.573 -4.259 2.076 1.00 94.00 363 VAL A N 1
ATOM 2931 C CA . VAL A 1 363 ? -7.779 -4.880 1.003 1.00 94.00 363 VAL A CA 1
ATOM 2932 C C . VAL A 1 363 ? -6.371 -5.213 1.493 1.00 94.00 363 VAL A C 1
ATOM 2934 O O . VAL A 1 363 ? -5.917 -6.349 1.331 1.00 94.00 363 VAL A O 1
ATOM 2937 N N . ILE A 1 364 ? -5.704 -4.260 2.150 1.00 95.38 364 ILE A N 1
ATOM 2938 C CA . ILE A 1 364 ? -4.365 -4.468 2.719 1.00 95.38 364 ILE A CA 1
ATOM 2939 C C . ILE A 1 364 ? -4.404 -5.606 3.740 1.00 95.38 364 ILE A C 1
ATOM 2941 O O . ILE A 1 364 ? -3.559 -6.501 3.712 1.00 95.38 364 ILE A O 1
ATOM 2945 N N . TRP A 1 365 ? -5.407 -5.620 4.617 1.00 91.31 365 TRP A N 1
ATOM 2946 C CA . TRP A 1 365 ? -5.576 -6.673 5.610 1.00 91.31 365 TRP A CA 1
ATOM 2947 C C . TRP A 1 365 ? -5.771 -8.054 4.971 1.00 91.31 365 TRP A C 1
ATOM 2949 O O . TRP A 1 365 ? -5.128 -9.020 5.393 1.00 91.31 365 TRP A O 1
ATOM 2959 N N . GLN A 1 366 ? -6.616 -8.174 3.942 1.00 91.19 366 GLN A N 1
ATOM 2960 C CA . GLN A 1 366 ? -6.849 -9.445 3.250 1.00 91.19 366 GLN A CA 1
ATOM 2961 C C . GLN A 1 366 ? -5.563 -9.961 2.594 1.00 91.19 366 GLN A C 1
ATOM 2963 O O . GLN A 1 366 ? -5.213 -11.130 2.755 1.00 91.19 366 GLN A O 1
ATOM 2968 N N . PHE A 1 367 ? -4.820 -9.081 1.924 1.00 94.62 367 PHE A N 1
ATOM 2969 C CA . PHE A 1 367 ? -3.528 -9.421 1.337 1.00 94.62 367 PHE A CA 1
ATOM 2970 C C . PHE A 1 367 ? -2.526 -9.878 2.406 1.00 94.62 367 PHE A C 1
ATOM 2972 O O . PHE A 1 367 ? -2.004 -10.992 2.341 1.00 94.62 367 PHE A O 1
ATOM 2979 N N . MET A 1 368 ? -2.315 -9.067 3.443 1.00 93.81 368 MET A N 1
ATOM 2980 C CA . MET A 1 368 ? -1.316 -9.336 4.481 1.00 93.81 368 MET A CA 1
ATOM 2981 C C . MET A 1 368 ? -1.662 -10.543 5.359 1.00 93.81 368 MET A C 1
ATOM 2983 O O . MET A 1 368 ? -0.767 -11.190 5.898 1.00 93.81 368 MET A O 1
ATOM 2987 N N . SER A 1 369 ? -2.945 -10.861 5.534 1.00 88.12 369 SER A N 1
ATOM 2988 C CA . SER A 1 369 ? -3.375 -12.034 6.306 1.00 88.12 369 SER A CA 1
ATOM 2989 C C . SER A 1 369 ? -3.207 -13.355 5.550 1.00 88.12 369 SER A C 1
ATOM 2991 O O . SER A 1 369 ? -3.030 -14.385 6.201 1.00 88.12 369 SER A O 1
ATOM 2993 N N . SER A 1 370 ? -3.213 -13.322 4.211 1.00 88.06 370 SER A N 1
ATOM 2994 C CA . SER A 1 370 ? -3.019 -14.499 3.350 1.00 88.06 370 SER A CA 1
ATOM 2995 C C . SER A 1 370 ? -1.563 -14.967 3.240 1.00 88.06 370 SER A C 1
ATOM 2997 O O . SER A 1 370 ? -1.320 -16.121 2.905 1.00 88.06 370 SER A O 1
ATOM 2999 N N . LYS A 1 371 ? -0.596 -14.099 3.562 1.00 79.69 371 LYS A N 1
ATOM 3000 C CA . LYS A 1 371 ? 0.850 -14.362 3.448 1.00 79.69 371 LYS A CA 1
ATOM 3001 C C . LYS A 1 371 ? 1.505 -14.952 4.708 1.00 79.69 371 LYS A C 1
ATOM 3003 O O . LYS A 1 371 ? 2.710 -14.803 4.887 1.00 79.69 371 LYS A O 1
ATOM 3008 N N . LYS A 1 372 ? 0.714 -15.537 5.610 1.00 56.62 372 LYS A N 1
ATOM 3009 C CA . LYS A 1 372 ? 1.220 -16.118 6.864 1.00 56.62 372 LYS A CA 1
ATOM 3010 C C . LYS A 1 372 ? 1.997 -17.406 6.673 1.00 56.62 372 LYS A C 1
ATOM 3012 O O . LYS A 1 372 ? 1.567 -18.218 5.827 1.00 56.62 372 LYS A O 1
#

pLDDT: mean 90.14, std 9.61, range [48.25, 98.75]

Secondary structure (DSSP, 8-state):
-HHHHHHHHHHHHHHHHHHHHHTS---HHHHHHHTB-HHHHHHHT---THHHHHHHHHHHHHHHHHHHHHH-TT--HHHHHHHHHHHS-HHHHHHHHHHTTGGGT-B--TTTTSS-THHHHHHHHHHHHHHHHH-HHHHHHHHHHTTSSPPPPP-HHHHS-HHHHHHHHHT------SSHHHHHHHHHHHTTS-HHHHHHHHHHHHHHHT--TTS---HHHHHHHHTTS-HHHIIIIIS----BS-TTT--BHHHHHHHHHHHHHHTT--SHHHHHHTTT-HHHHHHHHTSTT-TT-HHHHHHHHHHT-SS----SHHHHHHHHHTS------HHHHHHHHHHHHHHHHTT-TT--HHHHHHHHHHHHHHT-

Sequence (372 aa):
MTNKIFDKIEISDKLCMLYDFIGHKIRDDYALTSITCSSYGNEHNVLNQDALAIVGDHVIKLIVTSNTYQYNNSISRKDISNVFQKVETNDNLEKIGIKFNIDLFMLWNNSDLNGDKKRATTIEAIIGAIFLSNGLQYAIEFTEKIGLIEKRDQTILDIIPLEIFEKRLSEMSEYGYQSLVFCIIDAVFSIGANYTSTKRTVERFSKYVGLNITDQYIVSQFVSEFSSQSPEVLATSVFDNKQRTSTTNGILKAEAVVKYLNVLHQFGIETKDDLLRNKENIELKKSLKQIKGQSKLLTFNYALMLSGDTGTFKKDRHIINFFTEYLKVTNLDDLHLQSEFNKQLETVQRRYPDFNMRTLDGVIWQFMSSKK

Radius of gyration: 30.95 Å; chains: 1; bounding box: 80×33×81 Å